Protein AF-A0A061R232-F1 (afdb_monomer_lite)

Foldseek 3Di:
DDDDDDDDDDDDDDDDDDDDDDDDDDPPPPPVPPVVCVLPDDDDDDDDDDDDDDDDDDDDDDDDDDDDDDDDDDPDADDFADDDDDDDLDPQDQDQPDDFFFFAPQLLCLLLVLLLVLCVQQQQDAVVRLVVQLVVLLVVVVVVLVVSVPPDDDDAPRSRPLSNSLSSLLSSLVSVLVRLQVGDQKDWYQDPDCVVPVPRGTDIDGGDPVPVHSLCSQVSSLQSSLLSSLVCQCVDDPPDHFQADDQAALPDFPVVLQVNLVRRVVSCCVSTQAVDKDKAFPFADPQRNWGKIKIKTAQGSNLSSQSSCVSVSRSHGSPSSVSNSCNSCVSNVWHKDWHWDHDDRMIMIMMTTDDPVPPDD

Radius of gyration: 25.8 Å; chains: 1; bounding box: 58×87×66 Å

Secondary structure (DSSP, 8-state):
-------------------------------HHHHHHHHH-S-------PPPP--------------------PPPPP--------SS-PPPPPP-----PPPPHHHHHHHHHHHHHHHHHTTSS-HHHHHHHHHHHHHHHHHHHHHHHTTS---TT-TTSHHHHHHHHHHHHHHHHHHGGG--SEEEE----TTT-TTSS-EEEE--GGG-SGGGHHHHHHHHHHHHHHHHHHH-BTTB---PPPPPPTT--HHHHHHHHHHHHHHHHHTTS-SEEEEEEEEE-TTSS-EEEEEEEES-TTHHHHHHHHHTT-SS---HHHHHHHHHHHHTT---EEEEEEETTEEEEEEEE--GGGS--

Organism: NCBI:txid582737

Structure (mmCIF, N/CA/C/O backbone):
data_AF-A0A061R232-F1
#
_entry.id   AF-A0A061R232-F1
#
loop_
_atom_site.group_PDB
_atom_site.id
_atom_site.type_symbol
_atom_site.label_atom_id
_atom_site.label_alt_id
_atom_site.label_comp_id
_atom_site.label_asym_id
_atom_site.label_entity_id
_atom_site.label_seq_id
_atom_site.pdbx_PDB_ins_code
_atom_site.Cartn_x
_atom_site.Cartn_y
_atom_site.Cartn_z
_atom_site.occupancy
_atom_site.B_iso_or_equiv
_atom_site.auth_seq_id
_atom_site.auth_comp_id
_atom_site.auth_asym_id
_atom_site.auth_atom_id
_atom_site.pdbx_PDB_model_num
ATOM 1 N N . MET A 1 1 ? 20.017 -53.203 31.168 1.00 34.59 1 MET A N 1
ATOM 2 C CA . MET A 1 1 ? 19.765 -54.658 31.137 1.00 34.59 1 MET A CA 1
ATOM 3 C C . MET A 1 1 ? 18.693 -54.923 30.098 1.00 34.59 1 MET A C 1
ATOM 5 O O . MET A 1 1 ? 17.634 -54.319 30.172 1.00 34.59 1 MET A O 1
ATOM 9 N N . ALA A 1 2 ? 19.030 -55.726 29.094 1.00 31.59 2 ALA A N 1
ATOM 10 C CA . ALA A 1 2 ? 18.158 -56.146 28.003 1.00 31.59 2 ALA A CA 1
ATOM 11 C C . ALA A 1 2 ? 17.486 -57.485 28.339 1.00 31.59 2 ALA A C 1
ATOM 13 O O . ALA A 1 2 ? 18.156 -58.319 28.939 1.00 31.59 2 ALA A O 1
ATOM 14 N N . THR A 1 3 ? 16.224 -57.675 27.927 1.00 28.08 3 THR A N 1
ATOM 15 C CA . THR A 1 3 ? 15.534 -58.904 27.424 1.00 28.08 3 THR A CA 1
ATOM 16 C C . THR A 1 3 ? 14.016 -58.669 27.560 1.00 28.08 3 THR A C 1
ATOM 18 O O . THR A 1 3 ? 13.577 -58.241 28.616 1.00 28.08 3 THR A O 1
ATOM 21 N N . SER A 1 4 ? 13.166 -58.628 26.526 1.00 27.19 4 SER A N 1
ATOM 22 C CA . SER A 1 4 ? 12.762 -59.546 25.439 1.00 27.19 4 SER A CA 1
ATOM 23 C C . SER A 1 4 ? 11.518 -60.404 25.753 1.00 27.19 4 SER A C 1
ATOM 25 O O . SER A 1 4 ? 11.540 -61.174 26.705 1.00 27.19 4 SER A O 1
ATOM 27 N N . LEU A 1 5 ? 10.567 -60.349 24.804 1.00 30.39 5 LEU A N 1
ATOM 28 C CA . LEU A 1 5 ? 9.697 -61.414 24.256 1.00 30.39 5 LEU A CA 1
ATOM 29 C C . LEU A 1 5 ? 8.268 -61.665 24.801 1.00 30.39 5 LEU A C 1
ATOM 31 O O . LEU A 1 5 ? 8.082 -62.160 25.902 1.00 30.39 5 LEU A O 1
ATOM 35 N N . ASN A 1 6 ? 7.321 -61.446 23.862 1.00 27.56 6 ASN A N 1
ATOM 36 C CA . ASN A 1 6 ? 6.170 -62.268 23.416 1.00 27.56 6 ASN A CA 1
ATOM 37 C C . ASN A 1 6 ? 5.062 -62.626 24.434 1.00 27.56 6 ASN A C 1
ATOM 39 O O . ASN A 1 6 ? 5.331 -63.046 25.547 1.00 27.56 6 ASN A O 1
ATOM 43 N N . THR A 1 7 ? 3.764 -62.619 24.087 1.00 29.48 7 THR A N 1
ATOM 44 C CA . THR A 1 7 ? 3.123 -63.646 23.229 1.00 29.48 7 THR A CA 1
ATOM 45 C C . THR A 1 7 ? 1.629 -63.294 22.975 1.00 29.48 7 THR A C 1
ATOM 47 O O . THR A 1 7 ? 0.865 -63.188 23.922 1.00 29.48 7 THR A O 1
ATOM 50 N N . PHE A 1 8 ? 1.253 -63.149 21.690 1.00 27.56 8 PHE A N 1
ATOM 51 C CA . PHE A 1 8 ? 0.086 -63.723 20.967 1.00 27.56 8 PHE A CA 1
ATOM 52 C C . PHE A 1 8 ? -1.414 -63.347 21.202 1.00 27.56 8 PHE A C 1
ATOM 54 O O . PHE A 1 8 ? -1.955 -63.442 22.295 1.00 27.56 8 PHE A O 1
ATOM 61 N N . LEU A 1 9 ? -2.073 -63.165 20.034 1.00 27.92 9 LEU A N 1
ATOM 62 C CA . LEU A 1 9 ? -3.440 -63.546 19.578 1.00 27.92 9 LEU A CA 1
ATOM 63 C C . LEU A 1 9 ? -4.595 -62.516 19.527 1.00 27.92 9 LEU A C 1
ATOM 65 O O . LEU A 1 9 ? -5.294 -62.244 20.495 1.00 27.92 9 LEU A O 1
ATOM 69 N N . THR A 1 10 ? -4.841 -62.061 18.290 1.00 28.73 10 THR A N 1
ATOM 70 C CA . THR A 1 10 ? -6.120 -61.683 17.632 1.00 28.73 10 THR A CA 1
ATOM 71 C C . THR A 1 10 ? -7.042 -62.927 17.440 1.00 28.73 10 THR A C 1
ATOM 73 O O . THR A 1 10 ? -6.590 -63.998 17.853 1.00 28.73 10 THR A O 1
ATOM 76 N N . PRO A 1 11 ? -8.254 -62.923 16.795 1.00 40.06 11 PRO A N 1
ATOM 77 C CA . PRO A 1 11 ? -8.915 -61.908 15.931 1.00 40.06 11 PRO A CA 1
ATOM 78 C C . PRO A 1 11 ? -10.478 -61.809 15.988 1.00 40.06 11 PRO A C 1
ATOM 80 O O . PRO A 1 11 ? -11.146 -62.655 16.563 1.00 40.06 11 PRO A O 1
ATOM 83 N N . GLN A 1 12 ? -11.058 -60.808 15.296 1.00 27.03 12 GLN A N 1
ATOM 84 C CA . GLN A 1 12 ? -12.207 -60.873 14.340 1.00 27.03 12 GLN A CA 1
ATOM 85 C C . GLN A 1 12 ? -12.900 -59.491 14.247 1.00 27.03 12 GLN A C 1
ATOM 87 O O . GLN A 1 12 ? -13.342 -58.950 15.250 1.00 27.03 12 GLN A O 1
ATOM 92 N N . ALA A 1 13 ? -12.850 -58.762 13.127 1.00 26.94 13 ALA A N 1
ATOM 93 C CA . ALA A 1 13 ? -13.480 -58.966 11.808 1.00 26.94 13 ALA A CA 1
ATOM 94 C C . ALA A 1 13 ? -14.829 -58.225 11.660 1.00 26.94 13 ALA A C 1
ATOM 96 O O . ALA A 1 13 ? -15.854 -58.702 12.122 1.00 26.94 13 ALA A O 1
ATOM 97 N N . ARG A 1 14 ? -14.796 -57.081 10.959 1.00 28.97 14 ARG A N 1
ATOM 98 C CA . ARG A 1 14 ? -15.828 -56.424 10.113 1.00 28.97 14 ARG A CA 1
ATOM 99 C C . ARG A 1 14 ? -15.047 -55.363 9.320 1.00 28.97 14 ARG A C 1
ATOM 101 O O . ARG A 1 14 ? -14.228 -54.680 9.913 1.00 28.97 14 ARG A O 1
ATOM 108 N N . GLY A 1 15 ? -15.145 -55.141 8.020 1.00 27.73 15 GLY A N 1
ATOM 109 C CA . GLY A 1 15 ? -16.045 -55.583 6.967 1.00 27.73 15 GLY A CA 1
ATOM 110 C C . GLY A 1 15 ? -15.967 -54.497 5.884 1.00 27.73 15 GLY A C 1
ATOM 111 O O . GLY A 1 15 ? -16.440 -53.394 6.107 1.00 27.73 15 GLY A O 1
ATOM 112 N N . THR A 1 16 ? -15.259 -54.802 4.792 1.00 28.86 16 THR A N 1
ATOM 113 C CA . THR A 1 16 ? -15.392 -54.299 3.403 1.00 28.86 16 THR A CA 1
ATOM 114 C C . THR A 1 16 ? -15.986 -52.906 3.117 1.00 28.86 16 THR A C 1
ATOM 116 O O . THR A 1 16 ? -17.174 -52.693 3.321 1.00 28.86 16 THR A O 1
ATOM 119 N N . SER A 1 17 ? -15.236 -52.058 2.397 1.00 28.17 17 SER A N 1
ATOM 120 C CA . SER A 1 17 ? -15.553 -51.691 0.995 1.00 28.17 17 SER A CA 1
ATOM 121 C C . SER A 1 17 ? -14.474 -50.773 0.393 1.00 28.17 17 SER A C 1
ATOM 123 O O . SER A 1 17 ? -14.137 -49.734 0.953 1.00 28.17 17 SER A O 1
ATOM 125 N N . LYS A 1 18 ? -13.930 -51.177 -0.761 1.00 29.64 18 LYS A N 1
ATOM 126 C CA . LYS A 1 18 ? -13.157 -50.349 -1.699 1.00 29.64 18 LYS A CA 1
ATOM 127 C C . LYS A 1 18 ? -14.090 -49.959 -2.847 1.00 29.64 18 LYS A C 1
ATOM 129 O O . LYS A 1 18 ? -14.763 -50.845 -3.356 1.00 29.64 18 LYS A O 1
ATOM 134 N N . ASN A 1 19 ? -14.059 -48.692 -3.265 1.00 26.92 19 ASN A N 1
ATOM 135 C CA . ASN A 1 19 ? -14.157 -48.192 -4.653 1.00 26.92 19 ASN A CA 1
ATOM 136 C C . ASN A 1 19 ? -14.016 -46.656 -4.591 1.00 26.92 19 ASN A C 1
ATOM 138 O O . ASN A 1 19 ? -14.721 -46.007 -3.830 1.00 26.92 19 ASN A O 1
ATOM 142 N N . LEU A 1 20 ? -12.920 -46.073 -5.083 1.00 26.78 20 LEU A N 1
ATOM 143 C CA . LEU A 1 20 ? -12.635 -45.667 -6.471 1.00 26.78 20 LEU A CA 1
ATOM 144 C C . LEU A 1 20 ? -13.395 -44.407 -6.940 1.00 26.78 20 LEU A C 1
ATOM 146 O O . LEU A 1 20 ? -14.589 -44.431 -7.198 1.00 26.78 20 LEU A O 1
ATOM 150 N N . SER A 1 21 ? -12.581 -43.356 -7.116 1.00 25.58 21 SER A N 1
ATOM 151 C CA . SER A 1 21 ? -12.617 -42.278 -8.119 1.00 25.58 21 SER A CA 1
ATOM 152 C C . SER A 1 21 ? -13.775 -41.271 -8.162 1.00 25.58 21 SER A C 1
ATOM 154 O O . SER A 1 21 ? -14.849 -41.573 -8.660 1.00 25.58 21 SER A O 1
ATOM 156 N N . SER A 1 22 ? -13.433 -40.002 -7.912 1.00 26.25 22 SER A N 1
ATOM 157 C CA . SER A 1 22 ? -13.534 -38.941 -8.932 1.00 26.25 22 SER A CA 1
ATOM 158 C C . SER A 1 22 ? -12.685 -37.736 -8.506 1.00 26.25 22 SER A C 1
ATOM 160 O O . SER A 1 22 ? -13.076 -36.953 -7.643 1.00 26.25 22 SER A O 1
ATOM 162 N N . GLY A 1 23 ? -11.483 -37.617 -9.076 1.00 24.48 23 GLY A N 1
ATOM 163 C CA . GLY A 1 23 ? -10.597 -36.475 -8.862 1.00 24.48 23 GLY A CA 1
ATOM 164 C C . GLY A 1 23 ? -11.006 -35.298 -9.741 1.00 24.48 23 GLY A C 1
ATOM 165 O O . GLY A 1 23 ? -10.920 -35.387 -10.964 1.00 24.48 23 GLY A O 1
ATOM 166 N N . SER A 1 24 ? -11.408 -34.187 -9.124 1.00 25.69 24 SER A N 1
ATOM 167 C CA . SER A 1 24 ? -11.474 -32.892 -9.796 1.00 25.69 24 SER A CA 1
ATOM 168 C C . SER A 1 24 ? -10.089 -32.239 -9.733 1.00 25.69 24 SER A C 1
ATOM 170 O O . SER A 1 24 ? -9.512 -32.005 -8.669 1.00 25.69 24 SER A O 1
ATOM 172 N N . ARG A 1 25 ? -9.497 -31.997 -10.907 1.00 25.58 25 ARG A N 1
ATOM 173 C CA . ARG A 1 25 ? -8.245 -31.246 -11.051 1.00 25.58 25 AR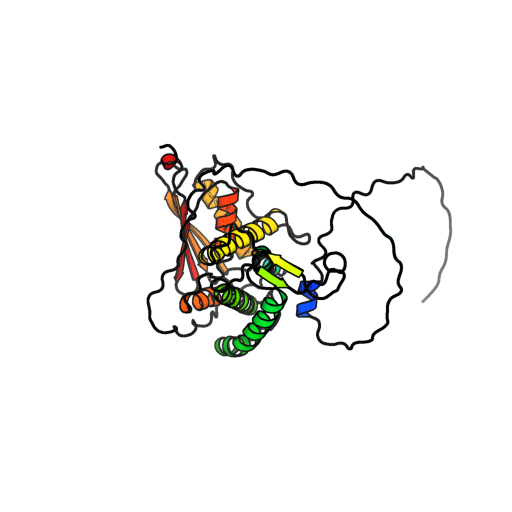G A CA 1
ATOM 174 C C . ARG A 1 25 ? -8.508 -29.781 -10.705 1.00 25.58 25 ARG A C 1
ATOM 176 O O . ARG A 1 25 ? -8.909 -29.000 -11.561 1.00 25.58 25 ARG A O 1
ATOM 183 N N . SER A 1 26 ? -8.260 -29.420 -9.451 1.00 27.11 26 SER A N 1
ATOM 184 C CA . SER A 1 26 ? -8.066 -28.029 -9.048 1.00 27.11 26 SER A CA 1
ATOM 185 C C . SER A 1 26 ? -6.737 -27.529 -9.624 1.00 27.11 26 SER A C 1
ATOM 187 O O . SER A 1 26 ? -5.689 -28.152 -9.420 1.00 27.11 26 SER A O 1
ATOM 189 N N . LYS A 1 27 ? -6.786 -26.431 -10.389 1.00 26.58 27 LYS A N 1
ATOM 190 C CA . LYS A 1 27 ? -5.610 -25.704 -10.879 1.00 26.58 27 LYS A CA 1
ATOM 191 C C . LYS A 1 27 ? -4.860 -25.144 -9.667 1.00 26.58 27 LYS A C 1
ATOM 193 O O . LYS A 1 27 ? -5.157 -24.055 -9.192 1.00 26.58 27 LYS A O 1
ATOM 198 N N . LYS A 1 28 ? -3.895 -25.911 -9.155 1.00 28.06 28 LYS A N 1
ATOM 199 C CA . LYS A 1 28 ? -2.911 -25.441 -8.177 1.00 28.06 28 LYS A CA 1
ATOM 200 C C . LYS A 1 28 ? -2.071 -24.345 -8.829 1.00 28.06 28 LYS A C 1
ATOM 202 O O . LYS A 1 28 ? -1.256 -24.627 -9.705 1.00 28.06 28 LYS A O 1
ATOM 207 N N . THR A 1 29 ? -2.264 -23.112 -8.387 1.00 31.22 29 THR A N 1
ATOM 208 C CA . THR A 1 29 ? -1.387 -21.966 -8.631 1.00 31.22 29 THR A CA 1
ATOM 209 C C . THR A 1 29 ? 0.006 -22.274 -8.077 1.00 31.22 29 THR A C 1
ATOM 211 O O . THR A 1 29 ? 0.295 -22.170 -6.887 1.00 31.22 29 THR A O 1
ATOM 214 N N . ARG A 1 30 ? 0.883 -22.730 -8.971 1.00 31.88 30 ARG A N 1
ATOM 215 C CA . ARG A 1 30 ? 2.256 -23.163 -8.707 1.00 31.88 30 ARG A CA 1
ATOM 216 C C . ARG A 1 30 ? 3.208 -21.959 -8.723 1.00 31.88 30 ARG A C 1
ATOM 218 O O . ARG A 1 30 ? 4.058 -21.869 -9.589 1.00 31.88 30 ARG A O 1
ATOM 225 N N . TRP A 1 31 ? 3.049 -21.034 -7.775 1.00 34.16 31 TRP A N 1
ATOM 226 C CA . TRP A 1 31 ? 3.918 -19.844 -7.644 1.00 34.16 31 TRP A CA 1
ATOM 227 C C . TRP A 1 31 ? 4.560 -19.693 -6.251 1.00 34.16 31 TRP A C 1
ATOM 229 O O . TRP A 1 31 ? 5.299 -18.747 -6.000 1.00 34.16 31 TRP A O 1
ATOM 239 N N . SER A 1 32 ? 4.331 -20.654 -5.346 1.00 31.17 32 SER A N 1
ATOM 240 C CA . SER A 1 32 ? 4.937 -20.701 -4.000 1.00 31.17 32 SER A CA 1
ATOM 241 C C . SER A 1 32 ? 6.472 -20.866 -4.025 1.00 31.17 32 SER A C 1
ATOM 243 O O . SER A 1 32 ? 7.151 -20.430 -3.101 1.00 31.17 32 SER A O 1
ATOM 245 N N . SER A 1 33 ? 7.066 -21.416 -5.093 1.00 29.02 33 SER A N 1
ATOM 246 C CA . SER A 1 33 ? 8.510 -21.701 -5.119 1.00 29.02 33 SER A CA 1
ATOM 247 C C . SER A 1 33 ? 9.408 -20.548 -5.574 1.00 29.02 33 SER A C 1
ATOM 249 O O . SER A 1 33 ? 10.597 -20.573 -5.265 1.00 29.02 33 SER A O 1
ATOM 251 N N . THR A 1 34 ? 8.900 -19.554 -6.307 1.00 38.06 34 THR A N 1
ATOM 252 C CA . THR A 1 34 ? 9.768 -18.557 -6.969 1.00 38.06 34 THR A CA 1
ATOM 253 C C . THR A 1 34 ? 10.151 -17.411 -6.028 1.00 38.06 34 THR A C 1
ATOM 255 O O . THR A 1 34 ? 11.309 -17.000 -6.001 1.00 38.06 34 THR A O 1
ATOM 258 N N . PHE A 1 35 ? 9.241 -16.977 -5.148 1.00 37.09 35 PHE A N 1
ATOM 259 C CA . PHE A 1 35 ? 9.528 -15.917 -4.172 1.00 37.09 35 PHE A CA 1
ATOM 260 C C . PHE A 1 35 ? 10.522 -16.371 -3.084 1.00 37.09 35 PHE A C 1
ATOM 262 O O . PHE A 1 35 ? 11.487 -15.663 -2.797 1.00 37.09 35 PHE A O 1
ATOM 269 N N . CYS A 1 36 ? 10.378 -17.596 -2.556 1.00 31.28 36 CYS A N 1
ATOM 270 C CA . CYS A 1 36 ? 11.343 -18.157 -1.600 1.00 31.28 36 CYS A CA 1
ATOM 271 C C . CYS A 1 36 ? 12.696 -18.519 -2.239 1.00 31.28 36 CYS A C 1
ATOM 273 O O . CYS A 1 36 ? 13.724 -18.417 -1.573 1.00 31.28 36 CYS A O 1
ATOM 275 N N . ARG A 1 37 ? 12.745 -18.891 -3.529 1.00 31.56 37 ARG A N 1
ATOM 276 C CA . ARG A 1 37 ? 14.024 -19.175 -4.210 1.00 31.56 37 ARG A CA 1
ATOM 277 C C . ARG A 1 37 ? 14.850 -17.922 -4.499 1.00 31.56 37 ARG A C 1
ATOM 279 O O . ARG A 1 37 ? 16.072 -17.995 -4.411 1.00 31.56 37 ARG A O 1
ATOM 286 N N . CYS A 1 38 ? 14.230 -16.772 -4.760 1.00 36.00 38 CYS A N 1
ATOM 287 C CA . CYS A 1 38 ? 14.967 -15.521 -4.986 1.00 36.00 38 CYS A CA 1
ATOM 288 C C . CYS A 1 38 ? 15.606 -14.934 -3.715 1.00 36.00 38 CYS A C 1
ATOM 290 O O . CYS A 1 38 ? 16.547 -14.148 -3.823 1.00 36.00 38 CYS A O 1
ATOM 292 N N . VAL A 1 39 ? 15.146 -15.327 -2.521 1.00 37.38 39 VAL A N 1
ATOM 293 C CA . VAL A 1 39 ? 15.784 -14.952 -1.245 1.00 37.38 39 VAL A CA 1
ATOM 294 C C . VAL A 1 39 ? 16.924 -15.915 -0.866 1.00 37.38 39 VAL A C 1
ATOM 296 O O . VAL A 1 39 ? 17.806 -15.525 -0.107 1.00 37.38 39 VAL A O 1
ATOM 299 N N . ALA A 1 40 ? 16.975 -17.127 -1.437 1.00 29.00 40 ALA A N 1
ATOM 300 C CA . ALA A 1 40 ? 17.868 -18.195 -0.969 1.00 29.00 40 ALA A CA 1
ATOM 301 C C . ALA A 1 40 ? 18.848 -18.794 -2.002 1.00 29.00 40 ALA A C 1
ATOM 303 O O . ALA A 1 40 ? 19.678 -19.606 -1.609 1.00 29.00 40 ALA A O 1
ATOM 304 N N . LEU A 1 41 ? 18.816 -18.445 -3.296 1.00 28.47 41 LEU A N 1
ATOM 305 C CA . LEU A 1 41 ? 19.662 -19.119 -4.299 1.00 28.47 41 LEU A CA 1
ATOM 306 C C . LEU A 1 41 ? 20.591 -18.175 -5.069 1.00 28.47 41 LEU A C 1
ATOM 308 O O . LEU A 1 41 ? 20.264 -17.677 -6.146 1.00 28.47 41 LEU A O 1
ATOM 312 N N . ARG A 1 42 ? 21.823 -18.038 -4.566 1.00 31.56 42 ARG A N 1
ATOM 313 C CA . ARG A 1 42 ? 23.014 -18.011 -5.433 1.00 31.56 42 ARG A CA 1
ATOM 314 C C . ARG A 1 42 ? 24.242 -18.575 -4.715 1.00 31.56 42 ARG A C 1
ATOM 316 O O . ARG A 1 42 ? 25.247 -17.905 -4.520 1.00 31.56 42 ARG A O 1
ATOM 323 N N . SER A 1 43 ? 24.133 -19.844 -4.354 1.00 30.91 43 SER A N 1
ATOM 324 C CA . SER A 1 43 ? 25.250 -20.720 -4.015 1.00 30.91 43 SER A CA 1
ATOM 325 C C . SER A 1 43 ? 24.846 -22.128 -4.432 1.00 30.91 43 SER A C 1
ATOM 327 O O . SER A 1 43 ? 24.225 -22.822 -3.643 1.00 30.91 43 SER A O 1
ATOM 329 N N . GLU A 1 44 ? 25.060 -22.481 -5.701 1.00 29.41 44 GLU A N 1
ATOM 330 C CA . GLU A 1 44 ? 25.467 -23.826 -6.138 1.00 29.41 44 GLU A CA 1
ATOM 331 C C . GLU A 1 44 ? 25.537 -23.917 -7.668 1.00 29.41 44 GLU A C 1
ATOM 333 O O . GLU A 1 44 ? 24.784 -23.280 -8.407 1.00 29.41 44 GLU A O 1
ATOM 338 N N . GLU A 1 45 ? 26.550 -24.658 -8.103 1.00 29.45 45 GLU A N 1
ATOM 339 C CA . GLU A 1 45 ? 27.059 -24.812 -9.458 1.00 29.45 45 GLU A CA 1
ATOM 340 C C . GLU A 1 45 ? 26.141 -25.596 -10.397 1.00 29.45 45 GLU A C 1
ATOM 342 O O . GLU A 1 45 ? 25.409 -26.510 -10.026 1.00 29.45 45 GLU A O 1
ATOM 347 N N . VAL A 1 46 ? 26.271 -25.239 -11.671 1.00 27.55 46 VAL A N 1
ATOM 348 C CA . VAL A 1 46 ? 25.653 -25.857 -12.839 1.00 27.55 46 VAL A CA 1
ATOM 349 C C . VAL A 1 46 ? 26.270 -27.235 -13.102 1.00 27.55 46 VAL A C 1
ATOM 351 O O . VAL A 1 46 ? 27.475 -27.337 -13.327 1.00 27.55 46 VAL A O 1
ATOM 354 N N . ARG A 1 47 ? 25.439 -28.279 -13.203 1.00 24.42 47 ARG A N 1
ATOM 355 C CA . ARG A 1 47 ? 25.731 -29.458 -14.033 1.00 24.42 47 ARG A CA 1
ATOM 356 C C . ARG A 1 47 ? 24.523 -29.820 -14.893 1.00 24.42 47 ARG A C 1
ATOM 358 O O . ARG A 1 47 ? 23.408 -29.978 -14.411 1.00 24.42 47 ARG A O 1
ATOM 365 N N . SER A 1 48 ? 24.810 -29.865 -16.184 1.00 25.16 48 SER A N 1
ATOM 366 C CA . SER A 1 48 ? 23.976 -30.127 -17.352 1.00 25.16 48 SER A CA 1
ATOM 367 C C . SER A 1 48 ? 23.782 -31.620 -17.607 1.00 25.16 48 SER A C 1
ATOM 369 O O . SER A 1 48 ? 24.791 -32.314 -17.583 1.00 25.16 48 SER A O 1
ATOM 371 N N . GLU A 1 49 ? 22.577 -32.057 -17.995 1.00 27.06 49 GLU A N 1
ATOM 372 C CA . GLU A 1 49 ? 22.345 -33.189 -18.918 1.00 27.06 49 GLU A CA 1
ATOM 373 C C . GLU A 1 49 ? 21.054 -32.956 -19.744 1.00 27.06 49 GLU A C 1
ATOM 375 O O . GLU A 1 49 ? 20.119 -32.300 -19.281 1.00 27.06 49 GLU A O 1
ATOM 380 N N . GLU A 1 50 ? 21.067 -33.418 -21.001 1.00 29.66 50 GLU A N 1
ATOM 381 C CA . GLU A 1 50 ? 20.144 -33.123 -22.117 1.00 29.66 50 GLU A CA 1
ATOM 382 C C . GLU A 1 50 ? 18.827 -33.947 -22.135 1.00 29.66 50 GLU A C 1
ATOM 384 O O . GLU A 1 50 ? 18.746 -34.982 -21.472 1.00 29.66 50 GLU A O 1
ATOM 389 N N . PRO A 1 51 ? 17.793 -33.537 -22.916 1.00 31.41 51 PRO A N 1
ATOM 390 C CA . PRO A 1 51 ? 16.479 -34.187 -22.955 1.00 31.41 51 PRO A CA 1
ATOM 391 C C . PRO A 1 51 ? 16.220 -35.069 -24.196 1.00 31.41 51 PRO A C 1
ATOM 393 O O . PRO A 1 51 ? 16.731 -34.830 -25.289 1.00 31.41 51 PRO A O 1
ATOM 396 N N . GLY A 1 52 ? 15.339 -36.062 -24.021 1.00 24.94 52 GLY A N 1
ATOM 397 C CA . GLY A 1 52 ? 14.794 -36.925 -25.073 1.00 24.94 52 GLY A CA 1
ATOM 398 C C . GLY A 1 52 ? 13.451 -36.431 -25.632 1.00 24.94 52 GLY A C 1
ATOM 399 O O . GLY A 1 52 ? 12.561 -36.019 -24.892 1.00 24.94 52 GLY A O 1
ATOM 400 N N . LEU A 1 53 ? 13.349 -36.505 -26.956 1.00 24.59 53 LEU A N 1
ATOM 401 C CA . LEU A 1 53 ? 12.306 -36.048 -27.879 1.00 24.59 53 LEU A CA 1
ATOM 402 C C . LEU A 1 53 ? 11.147 -37.059 -28.020 1.00 24.59 53 LEU A C 1
ATOM 404 O O . LEU A 1 53 ? 11.442 -38.232 -28.237 1.00 24.59 53 LEU A O 1
ATOM 408 N N . VAL A 1 54 ? 9.873 -36.624 -28.031 1.00 28.42 54 VAL A N 1
ATOM 409 C CA . VAL A 1 54 ? 8.786 -37.295 -28.792 1.00 28.42 54 VAL A CA 1
ATOM 410 C C . VAL A 1 54 ? 7.686 -36.295 -29.213 1.00 28.42 54 VAL A C 1
ATOM 412 O O . VAL A 1 54 ? 7.090 -35.626 -28.372 1.00 28.42 54 VAL A O 1
ATOM 415 N N . ASP A 1 55 ? 7.421 -36.249 -30.524 1.00 23.22 55 ASP A N 1
ATOM 416 C CA . ASP A 1 55 ? 6.291 -35.625 -31.238 1.00 23.22 55 ASP A CA 1
ATOM 417 C C . ASP A 1 55 ? 4.908 -36.129 -30.792 1.00 23.22 55 ASP A C 1
ATOM 419 O O . ASP A 1 55 ? 4.780 -37.328 -30.584 1.00 23.22 55 ASP A O 1
ATOM 423 N N . VAL A 1 56 ? 3.859 -35.282 -30.833 1.00 29.52 56 VAL A N 1
ATOM 424 C CA . VAL A 1 56 ? 2.554 -35.599 -31.477 1.00 29.52 56 VAL A CA 1
ATOM 425 C C . VAL A 1 56 ? 1.807 -34.313 -31.890 1.00 29.52 56 VAL A C 1
ATOM 427 O O . VAL A 1 56 ? 1.693 -33.339 -31.153 1.00 29.52 56 VAL A O 1
ATOM 430 N N . LEU A 1 57 ? 1.269 -34.390 -33.107 1.00 23.86 57 LEU A N 1
ATOM 431 C CA . LEU A 1 57 ? 0.486 -33.452 -33.906 1.00 23.86 57 LEU A CA 1
ATOM 432 C C . LEU A 1 57 ? -0.929 -33.086 -33.385 1.00 23.86 57 LEU A C 1
ATOM 434 O O . LEU A 1 57 ? -1.619 -33.892 -32.771 1.00 23.86 57 LEU A O 1
ATOM 438 N N . ALA A 1 58 ? -1.393 -31.935 -33.897 1.00 24.30 58 ALA A N 1
ATOM 439 C CA . ALA A 1 58 ? -2.701 -31.685 -34.532 1.00 24.30 58 ALA A CA 1
ATOM 440 C C . ALA A 1 58 ? -3.827 -30.910 -33.798 1.00 24.30 58 ALA A C 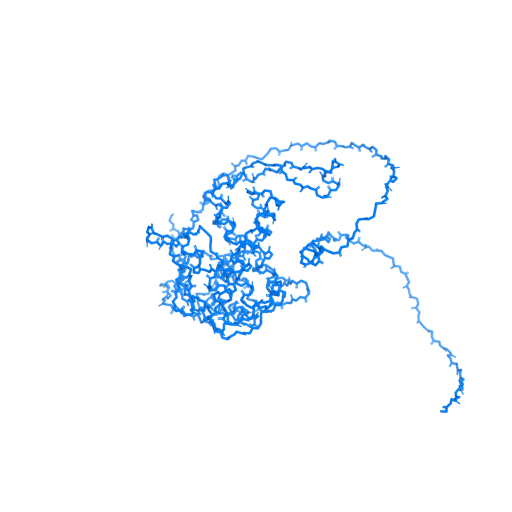1
ATOM 442 O O . ALA A 1 58 ? -4.532 -31.419 -32.939 1.00 24.30 58 ALA A O 1
ATOM 443 N N . VAL A 1 59 ? -4.073 -29.709 -34.354 1.00 25.03 59 VAL A N 1
ATOM 444 C CA . VAL A 1 59 ? -5.342 -29.208 -34.938 1.00 25.03 59 VAL A CA 1
ATOM 445 C C . VAL A 1 59 ? -6.590 -29.153 -34.043 1.00 25.03 59 VAL A C 1
ATOM 447 O O . VAL A 1 59 ? -7.212 -30.172 -33.784 1.00 25.03 59 VAL A O 1
ATOM 450 N N . SER A 1 60 ? -7.113 -27.939 -33.808 1.00 27.52 60 SER A N 1
ATOM 451 C CA . SER A 1 60 ? -8.509 -27.611 -34.165 1.00 27.52 60 SER A CA 1
ATOM 452 C C . SER A 1 60 ? -8.795 -26.105 -34.090 1.00 27.52 60 SER A C 1
ATOM 454 O O . SER A 1 60 ? -8.504 -25.439 -33.103 1.00 27.52 60 SER A O 1
ATOM 456 N N . ARG A 1 61 ? -9.375 -25.581 -35.174 1.00 27.25 61 ARG A N 1
ATOM 457 C CA . ARG A 1 61 ? -9.864 -24.206 -35.367 1.00 27.25 61 ARG A CA 1
ATOM 458 C C . ARG A 1 61 ? -11.338 -24.116 -34.961 1.00 27.25 61 ARG A C 1
ATOM 460 O O . ARG A 1 61 ? -12.057 -25.067 -35.264 1.00 27.25 61 ARG A O 1
ATOM 467 N N . ARG A 1 62 ? -11.789 -22.943 -34.468 1.00 31.14 62 ARG A N 1
ATOM 468 C CA . ARG A 1 62 ? -13.083 -22.228 -34.730 1.00 31.14 62 ARG A CA 1
ATOM 469 C C . ARG A 1 62 ? -13.450 -21.280 -33.553 1.00 31.14 62 ARG A C 1
ATOM 471 O O . ARG A 1 62 ? -12.860 -21.419 -32.492 1.00 31.14 62 ARG A O 1
ATOM 478 N N . PRO A 1 63 ? -14.381 -20.315 -33.710 1.00 30.59 63 PRO A N 1
A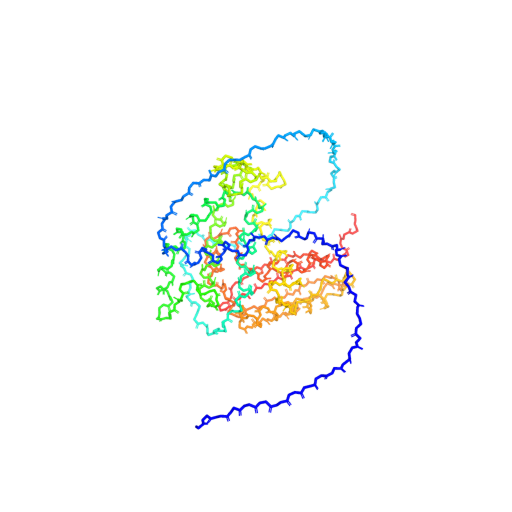TOM 479 C CA . PRO A 1 63 ? -14.168 -19.040 -34.389 1.00 30.59 63 PRO A CA 1
ATOM 480 C C . PRO A 1 63 ? -14.499 -17.830 -33.484 1.00 30.59 63 PRO A C 1
ATOM 482 O O . PRO A 1 63 ? -15.092 -17.953 -32.416 1.00 30.59 63 PRO A O 1
ATOM 485 N N . LEU A 1 64 ? -14.132 -16.644 -33.972 1.00 28.56 64 LEU A N 1
ATOM 486 C CA . LEU A 1 64 ? -14.513 -15.334 -33.448 1.00 28.56 64 LEU A CA 1
ATOM 487 C C . LEU A 1 64 ? -16.038 -15.148 -33.384 1.00 28.56 64 LEU A C 1
ATOM 489 O O . LEU A 1 64 ? -16.723 -15.311 -34.394 1.00 28.56 64 LEU A O 1
ATOM 493 N N . LEU A 1 65 ? -16.533 -14.684 -32.236 1.00 29.45 65 LEU A N 1
ATOM 494 C CA . LEU A 1 65 ? -17.770 -13.913 -32.150 1.00 29.45 65 LEU A CA 1
ATOM 495 C C . LEU A 1 65 ? -17.443 -12.530 -31.591 1.00 29.45 65 LEU A C 1
ATOM 497 O O . LEU A 1 65 ? -16.897 -12.386 -30.500 1.00 29.45 65 LEU A O 1
ATOM 501 N N . ALA A 1 66 ? -17.750 -11.531 -32.410 1.00 28.61 66 ALA A N 1
ATOM 502 C CA . ALA A 1 66 ? -17.649 -10.120 -32.103 1.00 28.61 66 ALA A CA 1
ATOM 503 C C . ALA A 1 66 ? -18.698 -9.726 -31.053 1.00 28.61 66 ALA A C 1
ATOM 505 O O . ALA A 1 66 ? -19.876 -10.052 -31.202 1.00 28.61 66 ALA A O 1
ATOM 506 N N . ALA A 1 67 ? -18.275 -8.979 -30.036 1.00 29.66 67 ALA A N 1
ATOM 507 C CA . ALA A 1 67 ? -19.162 -8.268 -29.126 1.00 29.66 67 ALA A CA 1
ATOM 508 C C . ALA A 1 67 ? -18.895 -6.761 -29.258 1.00 29.66 67 ALA A C 1
ATOM 510 O O . ALA A 1 67 ? -17.766 -6.298 -29.105 1.00 29.66 67 ALA A O 1
ATOM 511 N N . LEU A 1 68 ? -19.948 -6.023 -29.607 1.00 27.92 68 LEU A N 1
ATOM 512 C CA . LEU A 1 68 ? -20.003 -4.561 -29.656 1.00 27.92 68 LEU A CA 1
ATOM 513 C C . LEU A 1 68 ? -19.909 -3.977 -28.231 1.00 27.92 68 LEU A C 1
ATOM 515 O O . LEU A 1 68 ? -20.480 -4.567 -27.312 1.00 27.92 68 LEU A O 1
ATOM 519 N N . PRO A 1 69 ? -19.263 -2.815 -28.023 1.00 31.06 69 PRO A N 1
ATOM 520 C CA . PRO A 1 69 ? -19.196 -2.195 -26.708 1.00 31.06 69 PRO A CA 1
ATOM 521 C C . PRO A 1 69 ? -20.470 -1.387 -26.426 1.00 31.06 69 PRO A C 1
ATOM 523 O O . PRO A 1 69 ? -20.781 -0.419 -27.119 1.00 31.06 69 PRO A O 1
ATOM 526 N N . LEU A 1 70 ? -21.192 -1.778 -25.375 1.00 28.98 70 LEU A N 1
ATOM 527 C CA . LEU A 1 70 ? -22.201 -0.946 -24.725 1.00 28.98 70 LEU A CA 1
ATOM 528 C C . LEU A 1 70 ? -21.454 0.043 -23.815 1.00 28.98 70 LEU A C 1
ATOM 530 O O . LEU A 1 70 ? -20.911 -0.338 -22.779 1.00 28.98 70 LEU A O 1
ATOM 534 N N . THR A 1 71 ? -21.368 1.305 -24.220 1.00 29.73 71 THR A N 1
ATOM 535 C CA . THR A 1 71 ? -20.778 2.388 -23.426 1.00 29.73 71 THR A CA 1
ATOM 536 C C . THR A 1 71 ? -21.706 2.757 -22.266 1.00 29.73 71 THR A C 1
ATOM 538 O O . THR A 1 71 ? -22.578 3.612 -22.398 1.00 29.73 71 THR A O 1
ATOM 541 N N . LEU A 1 72 ? -21.512 2.116 -21.110 1.00 30.55 72 LEU A N 1
ATOM 542 C CA . LEU A 1 72 ? -22.008 2.621 -19.830 1.00 30.55 72 LEU A CA 1
ATOM 543 C C . LEU A 1 72 ? -21.035 3.684 -19.302 1.00 30.55 72 LEU A C 1
ATOM 545 O O . LEU A 1 72 ? -19.833 3.439 -19.195 1.00 30.55 72 LEU A O 1
ATOM 549 N N . LEU A 1 73 ? -21.569 4.863 -18.976 1.00 31.06 73 LEU A N 1
ATOM 550 C CA . LEU A 1 73 ? -20.860 5.936 -18.282 1.00 31.06 73 LEU A CA 1
ATOM 551 C C . LEU A 1 73 ? -20.299 5.416 -16.951 1.00 31.06 73 LEU A C 1
ATOM 553 O O . LEU A 1 73 ? -21.032 5.234 -15.982 1.00 31.06 73 LEU A O 1
ATOM 557 N N . ALA A 1 74 ? -18.988 5.189 -16.909 1.00 29.81 74 ALA A N 1
ATOM 558 C CA . ALA A 1 74 ? -18.272 4.930 -15.672 1.00 29.81 74 ALA A CA 1
ATOM 559 C C . ALA A 1 74 ? -18.162 6.237 -14.858 1.00 29.81 74 ALA A C 1
ATOM 561 O O . ALA A 1 74 ? -17.784 7.272 -15.422 1.00 29.81 74 ALA A O 1
ATOM 562 N N . PRO A 1 75 ? -18.459 6.228 -13.546 1.00 29.44 75 PRO A N 1
ATOM 563 C CA . PRO A 1 75 ? -18.194 7.370 -12.685 1.00 29.44 75 PRO A CA 1
ATOM 564 C C . PRO A 1 75 ? -16.687 7.653 -12.640 1.00 29.44 75 PRO A C 1
ATOM 566 O O . PRO A 1 75 ? -15.854 6.750 -12.565 1.00 29.44 75 PRO A O 1
ATOM 569 N N . LYS A 1 76 ? -16.347 8.939 -12.718 1.00 23.14 76 LYS A N 1
ATOM 570 C CA . LYS A 1 76 ? -14.978 9.458 -12.727 1.00 23.14 76 LYS A CA 1
ATOM 571 C C . LYS A 1 76 ? -14.247 9.023 -11.442 1.00 23.14 76 LYS A C 1
ATOM 573 O O . LYS A 1 76 ? -14.707 9.393 -10.362 1.00 23.14 76 LYS A O 1
ATOM 578 N N . PRO A 1 77 ? -13.136 8.268 -11.519 1.00 32.03 77 PRO A N 1
ATOM 579 C CA . PRO A 1 77 ? -12.411 7.861 -10.324 1.00 32.03 77 PRO A CA 1
ATOM 580 C C . PRO A 1 77 ? -11.808 9.067 -9.591 1.00 32.03 77 PRO A C 1
ATOM 582 O O . PRO A 1 77 ? -11.348 10.034 -10.207 1.00 32.03 77 PRO A O 1
ATOM 585 N N . ALA A 1 78 ? -11.862 8.990 -8.261 1.00 35.56 78 ALA A N 1
ATOM 586 C CA . ALA A 1 78 ? -11.410 9.997 -7.314 1.00 35.56 78 ALA A CA 1
ATOM 587 C C . ALA A 1 78 ? -9.906 10.287 -7.456 1.00 35.56 78 ALA A C 1
ATOM 589 O O . ALA A 1 78 ? -9.090 9.385 -7.629 1.00 35.56 78 ALA A O 1
ATOM 590 N N . GLN A 1 79 ? -9.544 11.568 -7.382 1.00 33.81 79 GLN A N 1
ATOM 591 C CA . GLN A 1 79 ? -8.160 12.031 -7.436 1.00 33.81 79 GLN A CA 1
ATOM 592 C C . GLN A 1 79 ? -7.523 11.899 -6.047 1.00 33.81 79 GLN A C 1
ATOM 594 O O . GLN A 1 79 ? -7.763 12.742 -5.187 1.00 33.81 79 GLN A O 1
ATOM 599 N N . ALA A 1 80 ? -6.696 10.875 -5.837 1.00 36.28 80 ALA A N 1
ATOM 600 C CA . ALA A 1 80 ? -5.726 10.850 -4.746 1.00 36.28 80 ALA A CA 1
ATOM 601 C C . ALA A 1 80 ? -4.432 11.499 -5.258 1.00 36.28 80 ALA A C 1
ATOM 603 O O . ALA A 1 80 ? -3.740 10.961 -6.120 1.00 36.28 80 ALA A O 1
ATOM 604 N N . GLY A 1 81 ? -4.148 12.715 -4.801 1.00 34.28 81 GLY A N 1
ATOM 605 C CA . GLY A 1 81 ? -2.940 13.447 -5.164 1.00 34.28 81 GLY A CA 1
ATOM 606 C C . GLY A 1 81 ? -2.375 14.130 -3.935 1.00 34.28 81 GLY A C 1
ATOM 607 O O . GLY A 1 81 ? -2.808 15.228 -3.594 1.00 34.28 81 GLY A O 1
ATOM 608 N N . ALA A 1 82 ? -1.407 13.493 -3.277 1.00 36.38 82 ALA A N 1
ATOM 609 C CA . ALA A 1 82 ? -0.607 14.147 -2.251 1.00 36.38 82 ALA A CA 1
ATOM 610 C C . ALA A 1 82 ? 0.160 15.316 -2.901 1.00 36.38 82 ALA A C 1
ATOM 612 O O . ALA A 1 82 ? 1.053 15.112 -3.727 1.00 36.38 82 ALA A O 1
ATOM 613 N N . ARG A 1 83 ? -0.233 16.557 -2.592 1.00 36.75 83 ARG A N 1
ATOM 614 C CA . ARG A 1 83 ? 0.441 17.772 -3.067 1.00 36.75 83 ARG A CA 1
ATOM 615 C C . ARG A 1 83 ? 1.512 18.183 -2.057 1.00 36.75 83 ARG A C 1
ATOM 617 O O . ARG A 1 83 ? 1.180 18.610 -0.960 1.00 36.75 83 ARG A O 1
ATOM 624 N N . PHE A 1 84 ? 2.781 18.095 -2.456 1.00 46.50 84 PHE A N 1
ATOM 625 C CA . PHE A 1 84 ? 3.921 18.642 -1.714 1.00 46.50 84 PHE A CA 1
ATOM 626 C C . PHE A 1 84 ? 4.608 19.744 -2.547 1.00 46.50 84 PHE A C 1
ATOM 628 O O . PHE A 1 84 ? 5.191 19.471 -3.604 1.00 46.50 84 PHE A O 1
ATOM 635 N N . ASP A 1 85 ? 4.542 20.995 -2.083 1.00 37.72 85 ASP A N 1
ATOM 636 C CA . ASP A 1 85 ? 5.189 22.162 -2.704 1.00 37.72 85 ASP A CA 1
ATOM 637 C C . ASP A 1 85 ? 6.643 22.324 -2.214 1.00 37.72 85 ASP A C 1
ATOM 639 O O . ASP A 1 85 ? 6.924 22.239 -1.023 1.00 37.72 85 ASP A O 1
ATOM 643 N N . GLY A 1 86 ? 7.589 22.539 -3.142 1.00 39.88 86 GLY A N 1
ATOM 644 C CA . GLY A 1 86 ? 9.027 22.717 -2.853 1.00 39.88 86 GLY A CA 1
ATOM 645 C C . GLY A 1 86 ? 9.939 22.224 -3.989 1.00 39.88 86 GLY A C 1
ATOM 646 O O . GLY A 1 86 ? 9.687 21.157 -4.550 1.00 39.88 86 GLY A O 1
ATOM 647 N N . PHE A 1 87 ? 10.951 23.015 -4.377 1.00 46.56 87 PHE A N 1
ATOM 648 C CA . PHE A 1 87 ? 11.753 22.865 -5.615 1.00 46.56 87 PHE A CA 1
ATOM 649 C C . PHE A 1 87 ? 13.167 22.271 -5.402 1.00 46.56 87 PHE A C 1
ATOM 651 O O . PHE A 1 87 ? 14.008 22.328 -6.294 1.00 46.56 87 PHE A O 1
ATOM 658 N N . LEU A 1 88 ? 13.443 21.675 -4.239 1.00 47.88 88 LEU A N 1
ATOM 659 C CA . LEU A 1 88 ? 14.668 20.910 -3.971 1.00 47.88 88 LEU A CA 1
ATOM 660 C C . LEU A 1 88 ? 14.281 19.493 -3.525 1.00 47.88 88 LEU A C 1
ATOM 662 O O . LEU A 1 88 ? 13.276 19.363 -2.821 1.00 47.88 88 LEU A O 1
ATOM 666 N N . PRO A 1 89 ? 15.030 18.437 -3.910 1.00 53.69 89 PRO A N 1
ATOM 667 C CA . PRO A 1 89 ? 14.832 17.121 -3.318 1.00 53.69 89 PRO A CA 1
ATOM 668 C C . PRO A 1 89 ? 15.053 17.269 -1.815 1.00 53.69 89 PRO A C 1
ATOM 670 O O . PRO A 1 89 ? 16.149 17.622 -1.376 1.00 53.69 89 PRO A O 1
ATOM 673 N N . LEU A 1 90 ? 13.985 17.085 -1.040 1.00 63.38 90 LEU A N 1
ATOM 674 C CA . LEU A 1 90 ? 14.067 17.215 0.406 1.00 63.38 90 LEU A CA 1
ATOM 675 C C . LEU A 1 90 ? 15.065 16.169 0.936 1.00 63.38 90 LEU A C 1
ATOM 677 O O . LEU A 1 90 ? 15.189 15.082 0.347 1.00 63.38 90 LEU A O 1
ATOM 681 N N . PRO A 1 91 ? 15.809 16.494 2.010 1.00 67.94 91 PRO A N 1
ATOM 682 C CA . PRO A 1 91 ? 16.686 15.525 2.652 1.00 67.94 91 PRO A CA 1
ATOM 683 C C . PRO A 1 91 ? 15.903 14.247 2.998 1.00 67.94 91 PRO A C 1
ATOM 685 O O . PRO A 1 91 ? 14.679 14.302 3.164 1.00 67.94 91 PRO A O 1
ATOM 688 N N . PRO A 1 92 ? 16.577 13.082 3.057 1.00 73.44 92 PRO A N 1
ATOM 689 C CA . PRO A 1 92 ? 15.922 11.863 3.506 1.00 73.44 92 PRO A CA 1
ATOM 690 C C . PRO A 1 92 ? 15.290 12.103 4.886 1.00 73.44 92 PRO A C 1
ATOM 692 O O . PRO A 1 92 ? 15.850 12.863 5.681 1.00 73.44 92 PRO A O 1
ATOM 695 N N . PRO A 1 93 ? 14.120 11.504 5.148 1.00 83.62 93 PRO A N 1
ATOM 696 C CA . PRO A 1 93 ? 13.442 11.694 6.416 1.00 83.62 93 PRO A CA 1
ATOM 697 C C . PRO A 1 93 ? 14.255 11.099 7.562 1.00 83.62 93 PRO A C 1
ATOM 699 O O . PRO A 1 93 ? 15.059 10.182 7.364 1.00 83.62 93 PRO A O 1
ATOM 702 N N . ASP A 1 94 ? 14.019 11.622 8.761 1.00 84.75 94 ASP A N 1
ATOM 703 C CA . ASP A 1 94 ? 14.686 11.133 9.958 1.00 84.75 94 ASP A CA 1
ATOM 704 C C . ASP A 1 94 ? 14.367 9.644 10.203 1.00 84.75 94 ASP A C 1
ATOM 706 O O . ASP A 1 94 ? 13.249 9.182 9.952 1.00 84.75 94 ASP A O 1
ATOM 710 N N . PRO A 1 95 ? 15.340 8.861 10.697 1.00 84.00 95 PRO A N 1
ATOM 711 C CA . PRO A 1 95 ? 15.148 7.444 10.981 1.00 84.00 95 PRO A CA 1
ATOM 712 C C . PRO A 1 95 ? 14.099 7.227 12.079 1.00 84.00 95 PRO A C 1
ATOM 714 O O . PRO A 1 95 ? 14.140 7.855 13.141 1.00 84.00 95 PRO A O 1
ATOM 717 N N . VAL A 1 96 ? 13.209 6.256 11.874 1.00 84.56 96 VAL A N 1
ATOM 718 C CA . VAL A 1 96 ? 12.145 5.936 12.832 1.00 84.56 96 VAL A CA 1
ATOM 719 C C . VAL A 1 96 ? 12.659 4.962 13.890 1.00 84.56 96 VAL A C 1
ATOM 721 O O . VAL A 1 96 ? 12.740 3.756 13.669 1.00 84.56 96 VAL A O 1
ATOM 724 N N . LYS A 1 97 ? 13.003 5.482 15.071 1.00 84.12 97 LYS A N 1
ATOM 725 C CA . LYS A 1 97 ? 13.640 4.712 16.161 1.00 84.12 97 LYS A CA 1
ATOM 726 C C . LYS A 1 97 ? 12.662 4.190 17.219 1.00 84.12 97 LYS A C 1
ATOM 728 O O . LYS A 1 97 ? 13.051 3.964 18.363 1.00 84.12 97 LYS A O 1
ATOM 733 N N . VAL A 1 98 ? 11.390 4.027 16.866 1.00 83.25 98 VAL A N 1
ATOM 734 C CA . VAL A 1 98 ? 10.371 3.582 17.822 1.00 83.25 98 VAL A CA 1
ATOM 735 C C . VAL A 1 98 ? 10.440 2.055 17.987 1.00 83.25 98 VAL A C 1
ATOM 737 O O . VAL A 1 98 ? 10.484 1.350 16.977 1.00 83.25 98 VAL A O 1
ATOM 740 N N . PRO A 1 99 ? 10.453 1.517 19.223 1.00 83.38 99 PRO A N 1
ATOM 741 C CA . PRO A 1 99 ? 10.376 0.077 19.451 1.00 83.38 99 PRO A CA 1
ATOM 742 C C . PRO A 1 99 ? 9.087 -0.510 18.867 1.00 83.38 99 PRO A C 1
ATOM 744 O O . PRO A 1 99 ? 7.996 -0.004 19.126 1.00 83.38 99 PRO A O 1
ATOM 747 N N . ARG A 1 100 ? 9.209 -1.592 18.097 1.00 85.81 100 ARG A N 1
ATOM 748 C CA . ARG A 1 100 ? 8.094 -2.251 17.404 1.00 85.81 100 ARG A CA 1
ATOM 749 C C . ARG A 1 100 ? 8.097 -3.750 17.674 1.00 85.81 100 ARG A C 1
ATOM 751 O O . ARG A 1 100 ? 9.141 -4.339 17.955 1.00 85.81 100 ARG A O 1
ATOM 758 N N . LYS A 1 101 ? 6.921 -4.364 17.555 1.00 91.75 101 LYS A N 1
ATOM 759 C CA . LYS A 1 101 ? 6.797 -5.821 17.450 1.00 91.75 101 LYS A CA 1
ATOM 760 C C . LYS A 1 101 ? 7.314 -6.271 16.081 1.00 91.75 101 LYS A C 1
ATOM 762 O O . LYS A 1 101 ? 7.259 -5.502 15.125 1.00 91.75 101 LYS A O 1
ATOM 767 N N . SER A 1 102 ? 7.793 -7.507 15.990 1.00 95.00 102 SER A N 1
ATOM 768 C CA . SER A 1 102 ? 8.054 -8.135 14.693 1.00 95.00 102 SER A CA 1
ATOM 769 C C . SER A 1 102 ? 6.754 -8.273 13.905 1.00 95.00 102 SER A C 1
ATOM 771 O O . SER A 1 102 ? 5.707 -8.557 14.493 1.00 95.00 102 SER A O 1
ATOM 773 N N . LEU A 1 103 ? 6.830 -8.087 12.588 1.00 96.44 103 LEU A N 1
ATOM 774 C CA . LEU A 1 103 ? 5.714 -8.377 11.697 1.00 96.44 103 LEU A CA 1
ATOM 775 C C . LEU A 1 103 ? 5.484 -9.883 11.624 1.00 96.44 103 LEU A C 1
ATOM 777 O O . LEU A 1 103 ? 6.430 -10.675 11.604 1.00 96.44 103 LEU A O 1
ATOM 781 N N . ASP A 1 104 ? 4.221 -10.270 11.500 1.00 97.25 104 ASP A N 1
ATOM 782 C CA . ASP A 1 104 ? 3.884 -11.626 11.097 1.00 97.25 104 ASP A CA 1
ATOM 783 C C . ASP A 1 104 ? 4.417 -11.913 9.680 1.00 97.25 104 ASP A C 1
ATOM 785 O O . ASP A 1 104 ? 4.233 -11.127 8.746 1.00 97.25 104 ASP A O 1
ATOM 789 N N . GLN A 1 105 ? 5.094 -13.052 9.515 1.00 96.25 105 GLN A N 1
ATOM 790 C CA . GLN A 1 105 ? 5.774 -13.403 8.268 1.00 96.25 105 GLN A CA 1
ATOM 791 C C . GLN A 1 105 ? 4.801 -13.556 7.093 1.00 96.25 105 GLN A C 1
ATOM 793 O O . GLN A 1 105 ? 5.113 -13.125 5.982 1.00 96.25 105 GLN A O 1
ATOM 798 N N . ARG A 1 106 ? 3.639 -14.185 7.300 1.00 96.94 106 ARG A N 1
ATOM 799 C CA . ARG A 1 106 ? 2.661 -14.413 6.226 1.00 96.94 106 ARG A CA 1
ATOM 800 C C . ARG A 1 106 ? 1.957 -13.119 5.869 1.00 96.94 106 ARG A C 1
ATOM 802 O O . ARG A 1 106 ? 1.828 -12.812 4.687 1.00 96.94 106 ARG A O 1
ATOM 809 N N . PHE A 1 107 ? 1.599 -12.326 6.872 1.00 97.56 107 PHE A N 1
ATOM 810 C CA . PHE A 1 107 ? 1.071 -10.984 6.677 1.00 97.56 107 PHE A CA 1
ATOM 811 C C . PHE A 1 107 ? 2.034 -10.104 5.863 1.00 97.56 107 PHE A C 1
ATOM 813 O O . PHE A 1 107 ? 1.646 -9.553 4.834 1.00 97.56 107 PHE A O 1
ATOM 820 N N . ALA A 1 108 ? 3.317 -10.049 6.237 1.00 97.31 108 ALA A N 1
ATOM 821 C CA . ALA A 1 108 ? 4.334 -9.298 5.498 1.00 97.31 108 ALA A CA 1
ATOM 822 C C . ALA A 1 108 ? 4.473 -9.773 4.037 1.00 97.31 108 ALA A C 1
ATOM 824 O O . ALA A 1 108 ? 4.627 -8.957 3.124 1.00 97.31 108 ALA A O 1
ATOM 825 N N . VAL A 1 109 ? 4.379 -11.086 3.793 1.00 96.88 109 VAL A N 1
ATOM 826 C CA . VAL A 1 109 ? 4.395 -11.656 2.437 1.00 96.88 109 VAL A CA 1
ATOM 827 C C . VAL A 1 109 ? 3.174 -11.219 1.629 1.00 96.88 109 VAL A C 1
ATOM 829 O O . VAL A 1 109 ? 3.356 -10.839 0.474 1.00 96.88 109 VAL A O 1
ATOM 832 N N . ILE A 1 110 ? 1.965 -11.216 2.206 1.00 97.62 110 ILE A N 1
ATOM 833 C CA . ILE A 1 110 ? 0.747 -10.728 1.528 1.00 97.62 110 ILE A CA 1
ATOM 834 C C . ILE A 1 110 ? 0.958 -9.295 1.038 1.00 97.62 110 ILE A C 1
ATOM 836 O O . ILE A 1 110 ? 0.751 -9.013 -0.145 1.00 97.62 110 ILE A O 1
ATOM 840 N N . LEU A 1 111 ? 1.425 -8.411 1.925 1.00 97.75 111 LEU A N 1
ATOM 841 C CA . LEU A 1 111 ? 1.630 -6.996 1.616 1.00 97.75 111 LEU A CA 1
ATOM 842 C C . LEU A 1 111 ? 2.623 -6.797 0.460 1.00 97.75 111 LEU A C 1
ATOM 844 O O . LEU A 1 111 ? 2.326 -6.105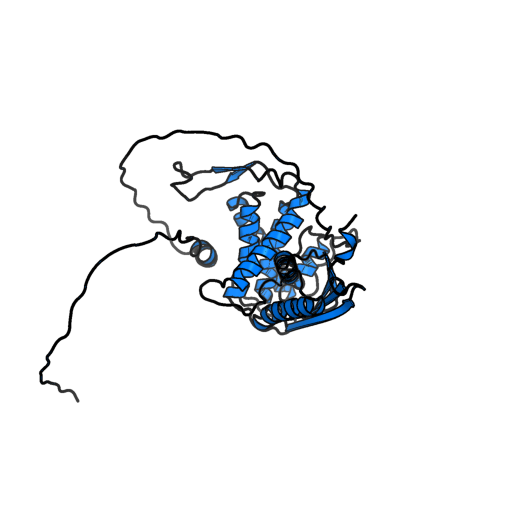 -0.514 1.00 97.75 111 LEU A O 1
ATOM 848 N N . MET A 1 112 ? 3.783 -7.455 0.523 1.00 96.19 112 MET A N 1
ATOM 849 C CA . MET A 1 112 ? 4.827 -7.329 -0.504 1.00 96.19 112 MET A CA 1
ATOM 850 C C . MET A 1 112 ? 4.431 -7.965 -1.841 1.00 96.19 112 MET A C 1
ATOM 852 O O . MET A 1 112 ? 4.764 -7.459 -2.921 1.00 96.19 112 MET A O 1
ATOM 856 N N . ARG A 1 113 ? 3.721 -9.095 -1.783 1.00 96.00 113 ARG A N 1
ATOM 857 C CA . ARG A 1 113 ? 3.306 -9.849 -2.965 1.00 96.00 113 ARG A CA 1
ATOM 858 C C . ARG A 1 113 ? 2.184 -9.147 -3.719 1.00 96.00 113 ARG A C 1
ATOM 860 O O . ARG A 1 113 ? 2.211 -9.155 -4.947 1.00 96.00 113 ARG A O 1
ATOM 867 N N . ALA A 1 114 ? 1.260 -8.486 -3.022 1.00 97.81 114 ALA A N 1
ATOM 868 C CA . ALA A 1 114 ? 0.174 -7.739 -3.652 1.00 97.81 114 ALA A CA 1
ATOM 869 C C . ALA A 1 114 ? 0.693 -6.668 -4.626 1.00 97.81 114 ALA A C 1
ATOM 871 O O . ALA A 1 114 ? 0.203 -6.572 -5.754 1.00 97.81 114 ALA A O 1
ATOM 872 N N . ALA A 1 115 ? 1.732 -5.920 -4.241 1.00 95.62 115 ALA A N 1
ATOM 873 C CA . ALA A 1 115 ? 2.385 -4.947 -5.116 1.00 95.62 115 ALA A CA 1
ATOM 874 C C . ALA A 1 115 ? 3.079 -5.603 -6.318 1.00 95.62 115 ALA A C 1
ATOM 876 O O . ALA A 1 115 ? 2.951 -5.121 -7.442 1.00 95.62 115 ALA A O 1
ATOM 877 N N . TYR A 1 116 ? 3.770 -6.726 -6.112 1.00 94.25 116 TYR A N 1
ATOM 878 C CA . TYR A 1 116 ? 4.461 -7.433 -7.192 1.00 94.25 116 TYR A CA 1
ATOM 879 C C . TYR A 1 116 ? 3.486 -7.992 -8.236 1.00 94.25 116 TYR A C 1
ATOM 881 O O . TYR A 1 116 ? 3.632 -7.735 -9.426 1.00 94.25 116 TYR A O 1
ATOM 889 N N . GLU A 1 117 ? 2.452 -8.702 -7.784 1.00 96.25 117 GLU A N 1
ATOM 890 C CA . GLU A 1 117 ? 1.443 -9.293 -8.666 1.00 96.25 117 GLU A CA 1
ATOM 891 C C . GLU A 1 117 ? 0.597 -8.240 -9.380 1.00 96.25 117 GLU A C 1
ATOM 893 O O . GLU A 1 117 ? 0.067 -8.494 -10.458 1.00 96.25 117 GLU A O 1
ATOM 898 N N . THR A 1 118 ? 0.424 -7.065 -8.776 1.00 97.56 118 THR A N 1
ATOM 899 C CA . THR A 1 118 ? -0.277 -5.963 -9.437 1.00 97.56 118 THR A CA 1
ATOM 900 C C . THR A 1 118 ? 0.584 -5.325 -10.522 1.00 97.56 118 THR A C 1
ATOM 902 O O . THR A 1 118 ? 0.050 -4.973 -11.569 1.00 97.56 118 THR A O 1
ATOM 905 N N . ALA A 1 119 ? 1.900 -5.211 -10.307 1.00 95.94 119 ALA A N 1
ATOM 906 C CA . ALA A 1 119 ? 2.820 -4.715 -11.330 1.00 95.94 119 ALA A CA 1
ATOM 907 C C . ALA A 1 119 ? 2.789 -5.599 -12.581 1.00 95.94 119 ALA A C 1
ATOM 909 O O . ALA A 1 119 ? 2.637 -5.081 -13.685 1.00 95.94 119 ALA A O 1
ATOM 910 N N . ASP A 1 120 ? 2.868 -6.914 -12.361 1.00 94.38 120 ASP A N 1
ATOM 911 C CA . ASP A 1 120 ? 2.758 -7.949 -13.390 1.00 94.38 120 ASP A CA 1
ATOM 912 C C . ASP A 1 120 ? 1.402 -7.852 -14.106 1.00 94.38 120 ASP A C 1
ATOM 914 O O . ASP A 1 120 ? 1.342 -7.634 -15.305 1.00 94.38 120 ASP A O 1
ATOM 918 N N . LYS A 1 121 ? 0.290 -7.831 -13.358 1.00 95.50 121 LYS A N 1
ATOM 919 C CA . LYS A 1 121 ? -1.063 -7.716 -13.931 1.00 95.50 121 LYS A CA 1
ATOM 920 C C . LYS A 1 121 ? -1.299 -6.448 -14.767 1.00 95.50 121 LYS A C 1
ATOM 922 O O . LYS A 1 121 ? -2.155 -6.458 -15.648 1.00 95.50 121 LYS A O 1
ATOM 927 N N . LEU A 1 122 ? -0.646 -5.334 -14.437 1.00 96.81 122 LEU A N 1
ATOM 928 C CA . LEU A 1 122 ? -0.811 -4.069 -15.161 1.00 96.81 122 LEU A CA 1
ATOM 929 C C . LEU A 1 122 ? 0.101 -3.948 -16.384 1.00 96.81 122 LEU A C 1
ATOM 931 O O . LEU A 1 122 ? -0.016 -2.943 -17.087 1.00 96.81 122 LEU A O 1
ATOM 935 N N . ASP A 1 123 ? 0.985 -4.919 -16.632 1.00 96.00 123 ASP A N 1
ATOM 936 C CA . ASP A 1 123 ? 1.776 -5.053 -17.856 1.00 96.00 123 ASP A CA 1
ATOM 937 C C . ASP A 1 123 ? 2.367 -3.719 -18.340 1.00 96.00 123 ASP A C 1
ATOM 939 O O . ASP A 1 123 ? 2.152 -3.296 -19.472 1.00 96.00 123 ASP A O 1
ATOM 943 N N . PHE A 1 124 ? 3.064 -2.971 -17.481 1.00 96.19 124 PHE A N 1
ATOM 944 C CA . PHE A 1 124 ? 3.700 -1.705 -17.890 1.00 96.19 124 PHE A CA 1
ATOM 945 C C . PHE A 1 124 ? 5.228 -1.791 -17.972 1.00 96.19 124 PHE A C 1
ATOM 947 O O . PHE A 1 124 ? 5.873 -0.873 -18.490 1.00 96.19 124 PHE A O 1
ATOM 954 N N . ILE A 1 125 ? 5.806 -2.885 -17.481 1.00 95.75 125 ILE A N 1
ATOM 955 C CA . ILE A 1 125 ? 7.234 -3.191 -17.497 1.00 95.75 125 ILE A CA 1
ATOM 956 C C . ILE A 1 125 ? 7.406 -4.720 -17.578 1.00 95.75 125 ILE A C 1
ATOM 958 O O . ILE A 1 125 ? 6.704 -5.417 -16.853 1.00 95.75 125 ILE A O 1
ATOM 962 N N . PRO A 1 126 ? 8.329 -5.251 -18.406 1.00 94.56 126 PRO A N 1
ATOM 963 C CA . PRO A 1 126 ? 8.676 -6.673 -18.368 1.00 94.56 126 PRO A CA 1
ATOM 964 C C . PRO A 1 126 ? 9.157 -7.089 -16.972 1.00 94.56 126 PRO A C 1
ATOM 966 O O . PRO A 1 126 ? 9.973 -6.377 -16.371 1.00 94.56 126 PRO A O 1
ATOM 969 N N . MET A 1 127 ? 8.707 -8.229 -16.443 1.00 92.00 127 MET A N 1
ATOM 970 C CA . MET A 1 127 ? 9.025 -8.593 -15.060 1.00 92.00 127 MET A CA 1
ATOM 971 C C . MET A 1 127 ? 10.494 -8.960 -14.845 1.00 92.00 127 MET A C 1
ATOM 973 O O . MET A 1 127 ? 11.026 -8.710 -13.761 1.00 92.00 127 MET A O 1
ATOM 977 N N . ASP A 1 128 ? 11.197 -9.450 -15.865 1.00 91.94 128 ASP A N 1
ATOM 978 C CA . ASP A 1 128 ? 12.651 -9.635 -15.835 1.00 91.94 128 ASP A CA 1
ATOM 979 C C . ASP A 1 128 ? 13.388 -8.287 -15.714 1.00 91.94 128 ASP A C 1
ATOM 981 O O . ASP A 1 128 ? 14.291 -8.122 -14.884 1.00 91.94 128 ASP A O 1
ATOM 985 N N . GLU A 1 129 ? 12.946 -7.276 -16.472 1.00 94.56 129 GLU A N 1
ATOM 986 C CA . GLU A 1 129 ? 13.465 -5.908 -16.386 1.00 94.56 129 GLU A CA 1
ATOM 987 C C . GLU A 1 129 ? 13.172 -5.296 -15.004 1.00 94.56 129 GLU A C 1
ATOM 989 O O . GLU A 1 129 ? 14.057 -4.683 -14.391 1.00 94.56 129 GLU A O 1
ATOM 994 N N . PHE A 1 130 ? 11.956 -5.495 -14.484 1.00 95.19 130 PHE A N 1
ATOM 995 C CA . PHE A 1 130 ? 11.557 -5.047 -13.151 1.00 95.19 130 PHE A CA 1
ATOM 996 C C . PHE A 1 130 ? 12.430 -5.675 -12.061 1.00 95.19 130 PHE A C 1
ATOM 998 O O . PHE A 1 130 ? 12.994 -4.947 -11.244 1.00 95.19 130 PHE A O 1
ATOM 1005 N N . GLN A 1 131 ? 12.608 -7.000 -12.065 1.00 94.00 131 GLN A N 1
ATOM 1006 C CA . GLN A 1 131 ? 13.413 -7.719 -11.071 1.00 94.00 131 GLN A CA 1
ATOM 1007 C C . GLN A 1 131 ? 14.871 -7.234 -11.052 1.00 94.00 131 GLN A C 1
ATOM 1009 O O . GLN A 1 131 ? 15.426 -6.974 -9.980 1.00 94.00 131 GLN A O 1
ATOM 1014 N N . VAL A 1 132 ? 15.491 -7.051 -12.225 1.00 95.38 132 VAL A N 1
ATOM 1015 C CA . VAL A 1 132 ? 16.871 -6.548 -12.323 1.00 95.38 132 VAL A CA 1
ATOM 1016 C C . VAL A 1 132 ? 16.976 -5.119 -11.792 1.00 95.38 132 VAL A C 1
ATOM 1018 O O . VAL A 1 132 ? 17.903 -4.806 -11.036 1.00 95.38 132 VAL A O 1
ATOM 1021 N N . LYS A 1 133 ? 16.046 -4.234 -12.171 1.00 97.38 133 LYS A N 1
ATOM 1022 C CA . LYS A 1 133 ? 16.023 -2.849 -11.675 1.00 97.38 133 LYS A CA 1
ATOM 1023 C C . LYS A 1 133 ? 15.786 -2.796 -10.169 1.00 97.38 133 LYS A C 1
ATOM 1025 O O . LYS A 1 133 ? 16.469 -2.035 -9.486 1.00 97.38 133 LYS A O 1
ATOM 1030 N N . PHE A 1 134 ? 14.879 -3.622 -9.658 1.00 96.88 134 PHE A N 1
ATOM 1031 C CA . PHE A 1 134 ? 14.558 -3.717 -8.240 1.00 96.88 134 PHE A CA 1
ATOM 1032 C C . PHE A 1 134 ? 15.771 -4.163 -7.430 1.00 96.88 134 PHE A C 1
ATOM 1034 O O . PHE A 1 134 ? 16.138 -3.501 -6.462 1.00 96.88 134 PHE A O 1
ATOM 1041 N N . TRP A 1 135 ? 16.465 -5.213 -7.876 1.00 95.19 135 TRP A N 1
ATOM 1042 C CA . TRP A 1 135 ? 17.691 -5.677 -7.230 1.00 95.19 135 TRP A CA 1
ATOM 1043 C C . TRP A 1 135 ? 18.782 -4.597 -7.202 1.00 95.19 135 TRP A C 1
ATOM 1045 O O . TRP A 1 135 ? 19.404 -4.380 -6.161 1.00 95.19 135 TRP A O 1
ATOM 1055 N N . LYS A 1 136 ? 18.993 -3.878 -8.316 1.00 97.50 136 LYS A N 1
ATOM 1056 C CA . LYS A 1 136 ? 19.975 -2.779 -8.385 1.00 97.50 136 LYS A CA 1
ATOM 1057 C C . LYS A 1 136 ? 19.616 -1.634 -7.440 1.00 97.50 136 LYS A C 1
ATOM 1059 O O . LYS A 1 136 ? 20.491 -1.145 -6.732 1.00 97.50 136 LYS A O 1
ATOM 1064 N N . LEU A 1 137 ? 18.348 -1.221 -7.418 1.00 96.38 137 LEU A N 1
ATOM 1065 C CA . LEU A 1 137 ? 17.879 -0.154 -6.535 1.00 96.38 137 LEU A CA 1
ATOM 1066 C C . LEU A 1 137 ? 18.035 -0.556 -5.067 1.00 96.38 137 LEU A C 1
ATOM 1068 O O . LEU A 1 137 ? 18.649 0.174 -4.298 1.00 96.38 137 LEU A O 1
ATOM 1072 N N . ARG A 1 138 ? 17.578 -1.760 -4.705 1.00 96.12 138 ARG A N 1
ATOM 1073 C CA . ARG A 1 138 ? 17.753 -2.330 -3.366 1.00 96.12 138 ARG A CA 1
ATOM 1074 C C . ARG A 1 138 ? 19.221 -2.335 -2.946 1.00 96.12 138 ARG A C 1
ATOM 1076 O O . ARG A 1 138 ? 19.534 -1.934 -1.836 1.00 96.12 138 ARG A O 1
ATOM 1083 N N . ARG A 1 139 ? 20.135 -2.764 -3.818 1.00 95.19 139 ARG A N 1
ATOM 1084 C CA . ARG A 1 139 ? 21.570 -2.768 -3.507 1.00 95.19 139 ARG A CA 1
ATOM 1085 C C . ARG A 1 139 ? 22.108 -1.361 -3.239 1.00 95.19 139 ARG A C 1
ATOM 1087 O O . ARG A 1 139 ? 22.872 -1.186 -2.300 1.00 95.19 139 ARG A O 1
ATOM 1094 N N . ASN A 1 140 ? 21.718 -0.384 -4.053 1.00 95.56 140 ASN A N 1
ATOM 1095 C CA . ASN A 1 140 ? 22.233 0.981 -3.955 1.00 95.56 140 ASN A CA 1
ATOM 1096 C C . ASN A 1 140 ? 21.689 1.744 -2.737 1.00 95.56 140 ASN A C 1
ATOM 1098 O O . ASN A 1 140 ? 22.385 2.595 -2.195 1.00 95.56 140 ASN A O 1
ATOM 1102 N N . GLU A 1 141 ? 20.459 1.449 -2.315 1.00 94.94 141 GLU A N 1
ATOM 1103 C CA . GLU A 1 141 ? 19.790 2.161 -1.219 1.00 94.94 141 GLU A CA 1
ATOM 1104 C C . GLU A 1 141 ? 20.059 1.534 0.160 1.00 94.94 141 GLU A C 1
ATOM 1106 O O . GLU A 1 141 ? 19.851 2.194 1.176 1.00 94.94 141 GLU A O 1
ATOM 1111 N N . TYR A 1 142 ? 20.530 0.282 0.226 1.00 94.75 142 TYR A N 1
ATOM 1112 C CA . TYR A 1 142 ? 20.674 -0.441 1.496 1.00 94.75 142 TYR A CA 1
ATOM 1113 C C . TYR A 1 142 ? 21.715 0.181 2.435 1.00 94.75 142 TYR A C 1
ATOM 1115 O O . TYR A 1 142 ? 21.414 0.445 3.599 1.00 94.75 142 TYR A O 1
ATOM 1123 N N . ASP A 1 143 ? 22.923 0.464 1.945 1.00 93.31 143 ASP A N 1
ATOM 1124 C CA . ASP A 1 143 ? 23.987 1.025 2.787 1.00 93.31 143 ASP A CA 1
ATOM 1125 C C . ASP A 1 143 ? 23.634 2.443 3.292 1.00 93.31 143 ASP A C 1
ATOM 1127 O O . ASP A 1 143 ? 23.733 2.684 4.498 1.00 93.31 143 ASP A O 1
ATOM 1131 N N . PRO A 1 144 ? 23.125 3.375 2.452 1.00 92.62 144 PRO A N 1
ATOM 1132 C CA . PRO A 1 144 ? 22.643 4.671 2.935 1.00 92.62 144 PRO A CA 1
ATOM 1133 C C . PRO A 1 144 ? 21.496 4.570 3.944 1.00 92.62 144 PRO A C 1
ATOM 1135 O O . PRO A 1 144 ? 21.418 5.385 4.865 1.00 92.62 144 PRO A O 1
ATOM 1138 N N . TYR A 1 145 ? 20.596 3.599 3.773 1.00 93.75 145 TYR A N 1
ATOM 1139 C CA . TYR A 1 145 ? 19.495 3.369 4.704 1.00 93.75 145 TYR A CA 1
ATOM 1140 C C . TYR A 1 145 ? 20.019 2.875 6.054 1.00 93.75 145 TYR A C 1
ATOM 1142 O O . TYR A 1 145 ? 19.766 3.494 7.082 1.00 93.75 145 TYR A O 1
ATOM 1150 N N . THR A 1 146 ? 20.832 1.820 6.068 1.00 93.50 146 THR A N 1
ATOM 1151 C CA . THR A 1 146 ? 21.390 1.265 7.312 1.00 93.50 146 THR A CA 1
ATOM 1152 C C . THR A 1 146 ? 22.266 2.260 8.073 1.00 93.50 146 THR A C 1
ATOM 1154 O O . THR A 1 146 ? 22.218 2.294 9.304 1.00 93.50 146 THR A O 1
ATOM 1157 N N . LEU A 1 147 ? 22.995 3.134 7.371 1.00 92.88 147 LEU A N 1
ATOM 1158 C CA . LEU A 1 147 ? 23.794 4.183 8.004 1.00 92.88 147 LEU A CA 1
ATOM 1159 C C . LEU A 1 147 ? 22.933 5.176 8.805 1.00 92.88 147 LEU A C 1
ATOM 1161 O O . LEU A 1 147 ? 23.348 5.590 9.887 1.00 92.88 147 LEU A O 1
ATOM 1165 N N . GLN A 1 148 ? 21.726 5.512 8.329 1.00 91.25 148 GLN A N 1
ATOM 1166 C CA . GLN A 1 148 ? 20.787 6.386 9.054 1.00 91.25 148 GLN A CA 1
ATOM 1167 C C . GLN A 1 148 ? 20.284 5.747 10.356 1.00 91.25 148 GLN A C 1
ATOM 1169 O O . GLN A 1 148 ? 20.049 6.444 11.344 1.00 91.25 148 GLN A O 1
ATOM 1174 N N . TYR A 1 149 ? 20.144 4.421 10.376 1.00 91.06 149 TYR A N 1
ATOM 1175 C CA . TYR A 1 149 ? 19.645 3.674 11.533 1.00 91.06 149 TYR A CA 1
ATOM 1176 C C . TYR A 1 149 ? 20.741 3.234 12.510 1.00 91.06 149 TYR A C 1
ATOM 1178 O O . TYR A 1 149 ? 20.421 2.737 13.590 1.00 91.06 149 TYR A O 1
ATOM 1186 N N . SER A 1 150 ? 22.019 3.466 12.195 1.00 89.25 150 SER A N 1
ATOM 1187 C CA . SER A 1 150 ? 23.140 3.134 13.078 1.00 89.25 150 SER A CA 1
ATOM 1188 C C . SER A 1 150 ? 22.952 3.727 14.492 1.00 89.25 150 SER A C 1
ATOM 1190 O O . SER A 1 150 ? 22.577 4.900 14.623 1.00 89.25 150 SER A O 1
ATOM 1192 N N . PRO A 1 151 ? 23.179 2.949 15.573 1.00 90.81 151 PRO A N 1
ATOM 1193 C CA . PRO A 1 151 ? 23.778 1.607 15.614 1.00 90.81 151 PRO A CA 1
ATOM 1194 C C . PRO A 1 151 ? 22.774 0.435 15.555 1.00 90.81 151 PRO A C 1
ATOM 1196 O O . PRO A 1 151 ? 23.149 -0.694 15.863 1.00 90.81 151 PRO A O 1
ATOM 1199 N N . ILE A 1 152 ? 21.502 0.671 15.218 1.00 90.56 152 ILE A N 1
ATOM 1200 C CA . ILE A 1 152 ? 20.473 -0.378 15.183 1.00 90.56 152 ILE A CA 1
ATOM 1201 C C . ILE A 1 152 ? 20.750 -1.308 13.988 1.00 90.56 152 ILE A C 1
ATOM 1203 O O . ILE A 1 152 ? 20.742 -0.843 12.846 1.00 90.56 152 ILE A O 1
ATOM 1207 N N . PRO A 1 153 ? 21.003 -2.612 14.212 1.00 90.12 153 PRO A N 1
ATOM 1208 C CA . PRO A 1 153 ? 21.264 -3.538 13.122 1.00 90.12 153 PRO A CA 1
ATOM 1209 C C . PRO A 1 153 ? 19.962 -3.887 12.399 1.00 90.12 153 PRO A C 1
ATOM 1211 O O . PRO A 1 153 ? 18.993 -4.300 13.028 1.00 90.12 153 PRO A O 1
ATOM 1214 N N . ILE A 1 154 ? 19.976 -3.786 11.072 1.00 93.44 154 ILE A N 1
ATOM 1215 C CA . ILE A 1 154 ? 18.877 -4.217 10.202 1.00 93.44 154 ILE A CA 1
ATOM 1216 C C . ILE A 1 154 ? 19.326 -5.490 9.492 1.00 93.44 154 ILE A C 1
ATOM 1218 O O . ILE A 1 154 ? 20.412 -5.528 8.902 1.00 93.44 154 ILE A O 1
ATOM 1222 N N . ARG A 1 155 ? 18.524 -6.555 9.564 1.00 90.56 155 ARG A N 1
ATOM 1223 C CA . ARG A 1 155 ? 18.880 -7.842 8.949 1.00 90.56 155 ARG A CA 1
ATOM 1224 C C . ARG A 1 155 ? 18.374 -7.904 7.515 1.00 90.56 155 ARG A C 1
ATOM 1226 O O . ARG A 1 155 ? 17.174 -7.968 7.264 1.00 90.56 155 ARG A O 1
ATOM 1233 N N . GLN A 1 156 ? 19.298 -7.924 6.557 1.00 91.94 156 GLN A N 1
ATOM 1234 C CA . GLN A 1 156 ? 18.933 -8.016 5.149 1.00 91.94 156 GLN A CA 1
ATOM 1235 C C . GLN A 1 156 ? 18.186 -9.325 4.861 1.00 91.94 156 GLN A C 1
ATOM 1237 O O . GLN A 1 156 ? 18.726 -10.411 5.039 1.00 91.94 156 GLN A O 1
ATOM 1242 N N . GLY A 1 157 ? 16.966 -9.209 4.341 1.00 91.94 157 GLY A N 1
ATOM 1243 C CA . GLY A 1 157 ? 16.132 -10.348 3.949 1.00 91.94 157 GLY A CA 1
ATOM 1244 C C . GLY A 1 157 ? 15.122 -10.780 5.011 1.00 91.94 157 GLY A C 1
ATOM 1245 O O . GLY A 1 157 ? 14.233 -11.560 4.687 1.00 91.94 157 GLY A O 1
ATOM 1246 N N . GLU A 1 158 ? 15.208 -10.244 6.229 1.00 95.44 158 GLU A N 1
ATOM 1247 C CA . GLU A 1 158 ? 14.299 -10.574 7.326 1.00 95.44 158 GLU A CA 1
ATOM 1248 C C . GLU A 1 158 ? 12.997 -9.774 7.204 1.00 95.44 158 GLU A C 1
ATOM 1250 O O . GLU A 1 158 ? 12.896 -8.653 7.690 1.00 95.44 158 GLU A O 1
ATOM 1255 N N . LEU A 1 159 ? 11.989 -10.327 6.527 1.00 95.31 159 LEU A N 1
ATOM 1256 C CA . LEU A 1 159 ? 10.711 -9.632 6.304 1.00 95.31 159 LEU A CA 1
ATOM 1257 C C . LEU A 1 159 ? 9.920 -9.354 7.590 1.00 95.31 159 LEU A C 1
ATOM 1259 O O . LEU A 1 159 ? 9.080 -8.457 7.585 1.00 95.31 159 LEU A O 1
ATOM 1263 N N . THR A 1 160 ? 10.183 -10.092 8.671 1.00 96.88 160 THR A N 1
ATOM 1264 C CA . THR A 1 160 ? 9.548 -9.850 9.976 1.00 96.88 160 THR A CA 1
ATOM 1265 C C . THR A 1 160 ? 10.141 -8.652 10.721 1.00 96.88 160 THR A C 1
ATOM 1267 O O . THR A 1 160 ? 9.521 -8.150 11.659 1.00 96.88 160 THR A O 1
ATOM 1270 N N . ASP A 1 161 ? 11.323 -8.169 10.320 1.00 95.69 161 ASP A N 1
ATOM 1271 C CA . ASP A 1 161 ? 11.935 -6.958 10.867 1.00 95.69 161 ASP A CA 1
ATOM 1272 C C . ASP A 1 161 ? 11.229 -5.723 10.272 1.00 95.69 161 ASP A C 1
ATOM 1274 O O . ASP A 1 161 ? 11.336 -5.489 9.064 1.00 95.69 161 ASP A O 1
ATOM 1278 N N . PRO A 1 162 ? 10.543 -4.895 11.087 1.00 95.19 162 PRO A N 1
ATOM 1279 C CA . PRO A 1 162 ? 9.836 -3.714 10.599 1.00 95.19 162 PRO A CA 1
ATOM 1280 C C . PRO A 1 162 ? 10.731 -2.736 9.836 1.00 95.19 162 PRO A C 1
ATOM 1282 O O . PRO A 1 162 ? 10.263 -2.091 8.904 1.00 95.19 162 PRO A O 1
ATOM 1285 N N . LEU A 1 163 ? 12.012 -2.615 10.203 1.00 95.25 163 LEU A N 1
ATOM 1286 C CA . LEU A 1 163 ? 12.936 -1.702 9.526 1.00 95.25 163 LEU A CA 1
ATOM 1287 C C . LEU A 1 163 ? 13.348 -2.227 8.154 1.00 95.25 163 LEU A C 1
ATOM 1289 O O . LEU A 1 163 ? 13.512 -1.441 7.218 1.00 95.25 163 LEU A O 1
ATOM 1293 N N . TYR A 1 164 ? 13.516 -3.544 8.027 1.00 96.50 164 TYR A N 1
ATOM 1294 C CA . TYR A 1 164 ? 13.786 -4.165 6.739 1.00 96.50 164 TYR A CA 1
ATOM 1295 C C . TYR A 1 164 ? 12.531 -4.192 5.856 1.00 96.50 164 TYR A C 1
ATOM 1297 O O . TYR A 1 164 ? 12.642 -3.955 4.652 1.00 96.50 164 TYR A O 1
ATOM 1305 N N . PHE A 1 165 ? 11.347 -4.415 6.440 1.00 97.50 165 PHE A N 1
ATOM 1306 C CA . PHE A 1 165 ? 10.060 -4.306 5.751 1.00 97.50 165 PHE A CA 1
ATOM 1307 C C . PHE A 1 165 ? 9.846 -2.901 5.166 1.00 97.50 165 PHE A C 1
ATOM 1309 O O . PHE A 1 165 ? 9.533 -2.773 3.979 1.00 97.50 165 PHE A O 1
ATOM 1316 N N . ASP A 1 166 ? 10.082 -1.847 5.958 1.00 96.69 166 ASP A N 1
ATOM 1317 C CA . ASP A 1 166 ? 10.001 -0.455 5.493 1.00 96.69 166 ASP A CA 1
ATOM 1318 C C . ASP A 1 166 ? 10.887 -0.254 4.259 1.00 96.69 166 ASP A C 1
ATOM 1320 O O . ASP A 1 166 ? 10.424 0.113 3.180 1.00 96.69 166 ASP A O 1
ATOM 1324 N N . PHE A 1 167 ? 12.159 -0.637 4.383 1.00 97.06 167 PHE A N 1
ATOM 1325 C CA . PHE A 1 167 ? 13.151 -0.517 3.326 1.00 97.06 167 PHE A CA 1
ATOM 1326 C C . PHE A 1 167 ? 12.766 -1.261 2.041 1.00 97.06 167 PHE A C 1
ATOM 1328 O O . PHE A 1 167 ? 12.832 -0.706 0.937 1.00 97.06 167 PHE A O 1
ATOM 1335 N N . ILE A 1 168 ? 12.383 -2.534 2.152 1.00 97.56 168 ILE A N 1
ATOM 1336 C CA . ILE A 1 168 ? 12.083 -3.346 0.974 1.00 97.56 168 ILE A CA 1
ATOM 1337 C C . ILE A 1 168 ? 10.775 -2.896 0.309 1.00 97.56 168 ILE A C 1
ATOM 1339 O O . ILE A 1 168 ? 10.716 -2.851 -0.921 1.00 97.56 168 ILE A O 1
ATOM 1343 N N . SER A 1 169 ? 9.773 -2.474 1.089 1.00 97.56 169 SER A N 1
ATOM 1344 C CA . SER A 1 169 ? 8.538 -1.892 0.553 1.00 97.56 169 SER A CA 1
ATOM 1345 C C . SER A 1 169 ? 8.814 -0.554 -0.143 1.00 97.56 169 SER A C 1
ATOM 1347 O O . SER A 1 169 ? 8.412 -0.368 -1.291 1.00 97.56 169 SER A O 1
ATOM 1349 N N . TYR A 1 170 ? 9.606 0.336 0.467 1.00 97.25 170 TYR A N 1
ATOM 1350 C CA . TYR A 1 170 ? 10.053 1.587 -0.147 1.00 97.25 170 TYR A CA 1
ATOM 1351 C C . TYR A 1 170 ? 10.719 1.342 -1.500 1.00 97.25 170 TYR A C 1
ATOM 1353 O O . TYR A 1 170 ? 10.326 1.949 -2.493 1.00 97.25 170 TYR A O 1
ATOM 1361 N N . THR A 1 171 ? 11.711 0.450 -1.568 1.00 97.44 171 THR A N 1
ATOM 1362 C CA . THR A 1 171 ? 12.448 0.211 -2.820 1.00 97.44 171 THR A CA 1
ATOM 1363 C C . THR A 1 171 ? 11.536 -0.323 -3.925 1.00 97.44 171 THR A C 1
ATOM 1365 O O . THR A 1 171 ? 11.704 0.044 -5.091 1.00 97.44 171 THR A O 1
ATOM 1368 N N . GLN A 1 172 ? 10.533 -1.136 -3.577 1.00 97.19 172 GLN A N 1
ATOM 1369 C CA . GLN A 1 172 ? 9.556 -1.650 -4.534 1.00 97.19 172 GLN A CA 1
ATOM 1370 C C . GLN A 1 172 ? 8.689 -0.508 -5.069 1.00 97.19 172 GLN A C 1
ATOM 1372 O O . GLN A 1 172 ? 8.602 -0.311 -6.280 1.00 97.19 172 GLN A O 1
ATOM 1377 N N . TYR A 1 173 ? 8.115 0.296 -4.176 1.00 98.06 173 TYR A N 1
ATOM 1378 C CA . TYR A 1 173 ? 7.250 1.415 -4.541 1.00 98.06 173 TYR A CA 1
ATOM 1379 C C . TYR A 1 173 ? 7.997 2.542 -5.257 1.00 98.06 173 TYR A C 1
ATOM 1381 O O . TYR A 1 173 ? 7.468 3.108 -6.210 1.00 98.06 173 TYR A O 1
ATOM 1389 N N . ALA A 1 174 ? 9.247 2.819 -4.889 1.00 97.50 174 ALA A N 1
ATOM 1390 C CA . ALA A 1 174 ? 10.097 3.791 -5.569 1.00 97.50 174 ALA A CA 1
ATOM 1391 C C . ALA A 1 174 ? 10.381 3.371 -7.017 1.00 97.50 174 ALA A C 1
ATOM 1393 O O . ALA A 1 174 ? 10.356 4.207 -7.925 1.00 97.50 174 ALA A O 1
ATOM 1394 N N . LEU A 1 175 ? 10.606 2.074 -7.261 1.00 97.56 175 LEU A N 1
ATOM 1395 C CA . LEU A 1 175 ? 10.751 1.559 -8.619 1.00 97.56 175 LEU A CA 1
ATOM 1396 C C . LEU A 1 175 ? 9.440 1.666 -9.404 1.00 97.56 175 LEU A C 1
ATOM 1398 O O . LEU A 1 175 ? 9.449 2.171 -10.525 1.00 97.56 175 LEU A O 1
ATOM 1402 N N . LEU A 1 176 ? 8.319 1.238 -8.820 1.00 97.44 176 LEU A N 1
ATOM 1403 C CA . LEU A 1 176 ? 6.999 1.324 -9.455 1.00 97.44 176 LEU A CA 1
ATOM 1404 C C . LEU A 1 176 ? 6.668 2.771 -9.845 1.00 97.44 176 LEU A C 1
ATOM 1406 O O . LEU A 1 176 ? 6.380 3.059 -11.006 1.00 97.44 176 LEU A O 1
ATOM 1410 N N . ALA A 1 177 ? 6.807 3.697 -8.897 1.00 96.69 177 ALA A N 1
ATOM 1411 C CA . ALA A 1 177 ? 6.617 5.132 -9.081 1.00 96.69 177 ALA A CA 1
ATOM 1412 C C . ALA A 1 177 ? 7.475 5.706 -10.220 1.00 96.69 177 ALA A C 1
ATOM 1414 O O . ALA A 1 177 ? 7.025 6.567 -10.977 1.00 96.69 177 ALA A O 1
ATOM 1415 N N . LYS A 1 178 ? 8.707 5.211 -10.365 1.00 96.19 178 LYS A N 1
ATOM 1416 C CA . LYS A 1 178 ? 9.648 5.631 -11.405 1.00 96.19 178 LYS A CA 1
ATOM 1417 C C . LYS A 1 178 ? 9.310 5.064 -12.790 1.00 96.19 178 LYS A C 1
ATOM 1419 O O . LYS A 1 178 ? 9.608 5.715 -13.800 1.00 96.19 178 LYS A O 1
ATOM 1424 N N . GLU A 1 179 ? 8.752 3.861 -12.868 1.00 96.81 179 GLU A N 1
ATOM 1425 C CA . GLU A 1 179 ? 8.521 3.152 -14.132 1.00 96.81 179 GLU A CA 1
ATOM 1426 C C . GLU A 1 179 ? 7.123 3.401 -14.716 1.00 96.81 179 GLU A C 1
ATOM 1428 O O . GLU A 1 179 ? 7.016 3.542 -15.931 1.00 96.81 179 GLU A O 1
ATOM 1433 N N . MET A 1 180 ? 6.082 3.585 -13.893 1.00 96.69 180 MET A N 1
ATOM 1434 C CA . MET A 1 180 ? 4.709 3.831 -14.371 1.00 96.69 180 MET A CA 1
ATOM 1435 C C . MET A 1 180 ? 4.582 4.994 -15.379 1.00 96.69 180 MET A C 1
ATOM 1437 O O . MET A 1 180 ? 3.987 4.786 -16.437 1.00 96.69 180 MET A O 1
ATOM 1441 N N . PRO A 1 181 ? 5.180 6.191 -15.174 1.00 95.88 181 PRO A N 1
ATOM 1442 C CA . PRO A 1 181 ? 5.073 7.283 -16.152 1.00 95.88 181 PRO A CA 1
ATOM 1443 C C . PRO A 1 181 ? 5.638 6.932 -17.538 1.00 95.88 181 PRO A C 1
ATOM 1445 O O . PRO A 1 181 ? 5.223 7.501 -18.548 1.00 95.88 181 PRO A O 1
ATOM 1448 N N . ARG A 1 182 ? 6.580 5.982 -17.589 1.00 95.19 182 ARG A N 1
ATOM 1449 C CA . ARG A 1 182 ? 7.279 5.512 -18.794 1.00 95.19 182 ARG A CA 1
ATOM 1450 C C . ARG A 1 182 ? 6.844 4.096 -19.190 1.00 95.19 182 ARG A C 1
ATOM 1452 O O . ARG A 1 182 ? 7.553 3.435 -19.946 1.00 95.19 182 ARG A O 1
ATOM 1459 N N . GLY A 1 183 ? 5.697 3.645 -18.677 1.00 94.31 183 GLY A N 1
ATOM 1460 C CA . GLY A 1 183 ? 5.151 2.319 -18.926 1.00 94.31 183 GLY A CA 1
ATOM 1461 C C . GLY A 1 183 ? 4.963 2.043 -20.416 1.00 94.31 183 GLY A C 1
ATOM 1462 O O . GLY A 1 183 ? 4.522 2.920 -21.165 1.00 94.31 183 GLY A O 1
ATOM 1463 N N . LYS A 1 184 ? 5.316 0.828 -20.836 1.00 94.31 184 LYS A N 1
ATOM 1464 C CA . LYS A 1 184 ? 5.196 0.357 -22.221 1.00 94.31 184 LYS A CA 1
ATOM 1465 C C . LYS A 1 184 ? 3.789 -0.210 -22.453 1.00 94.31 184 LYS A C 1
ATOM 1467 O O . LYS A 1 184 ? 3.216 -0.810 -21.556 1.00 94.31 184 LYS A O 1
ATOM 1472 N N . MET A 1 185 ? 3.251 -0.032 -23.662 1.00 94.62 185 MET A N 1
ATOM 1473 C CA . MET A 1 185 ? 1.990 -0.670 -24.084 1.00 94.62 185 MET A CA 1
ATOM 1474 C C . MET A 1 185 ? 2.198 -2.077 -24.641 1.00 94.62 185 MET A C 1
ATOM 1476 O O . MET A 1 185 ? 1.330 -2.932 -24.508 1.00 94.62 185 MET A O 1
ATOM 1480 N N . VAL A 1 186 ? 3.329 -2.289 -25.313 1.00 95.00 186 VAL A N 1
ATOM 1481 C CA . VAL A 1 186 ? 3.713 -3.562 -25.920 1.00 95.00 186 VAL A CA 1
ATOM 1482 C C . VAL A 1 186 ? 5.193 -3.769 -25.648 1.00 95.00 186 VAL A C 1
ATOM 1484 O O . VAL A 1 186 ? 5.992 -2.844 -25.830 1.00 95.00 186 VAL A O 1
ATOM 1487 N N . PHE A 1 187 ? 5.563 -4.956 -25.190 1.00 94.75 187 PHE A N 1
ATOM 1488 C CA . PHE A 1 187 ? 6.952 -5.324 -24.941 1.00 94.75 187 PHE A CA 1
ATOM 1489 C C . PHE A 1 187 ? 7.146 -6.830 -25.054 1.00 94.75 187 PHE A C 1
ATOM 1491 O O . PHE A 1 187 ? 6.193 -7.604 -25.038 1.00 94.75 187 PHE A O 1
ATOM 1498 N N . GLU A 1 188 ? 8.404 -7.235 -25.176 1.00 91.56 188 GLU A N 1
ATOM 1499 C CA . GLU A 1 188 ? 8.787 -8.632 -25.043 1.00 91.56 188 GLU A CA 1
ATOM 1500 C C . GLU A 1 188 ? 9.175 -8.913 -23.593 1.00 91.56 188 GLU A C 1
ATOM 1502 O O . GLU A 1 188 ? 9.909 -8.129 -22.987 1.00 91.56 188 GLU A O 1
ATOM 1507 N N . GLU A 1 189 ? 8.726 -10.041 -23.067 1.00 88.69 189 GLU A N 1
ATOM 1508 C CA . GLU A 1 189 ? 9.039 -10.509 -21.722 1.00 88.69 189 GLU A CA 1
ATOM 1509 C C . GLU A 1 189 ? 9.574 -11.940 -21.769 1.00 88.69 189 GLU A C 1
ATOM 1511 O O . GLU A 1 189 ? 9.125 -12.755 -22.580 1.00 88.69 189 GLU A O 1
ATOM 1516 N N . PHE A 1 190 ? 10.533 -12.252 -20.894 1.00 85.31 190 PHE A N 1
ATOM 1517 C CA . PHE A 1 190 ? 11.011 -13.618 -20.719 1.00 85.31 190 PHE A CA 1
ATOM 1518 C C . PHE A 1 190 ? 9.918 -14.526 -20.140 1.00 85.31 190 PHE A C 1
ATOM 1520 O O . PHE A 1 190 ? 9.245 -14.190 -19.173 1.00 85.31 190 PHE A O 1
ATOM 1527 N N . CYS A 1 191 ? 9.771 -15.710 -20.721 1.00 80.44 191 CYS A N 1
ATOM 1528 C CA . CYS A 1 191 ? 8.709 -16.647 -20.393 1.00 80.44 191 CYS A CA 1
ATOM 1529 C C . CYS A 1 191 ? 9.330 -18.013 -20.094 1.00 80.44 191 CYS A C 1
ATOM 1531 O O . CYS A 1 191 ? 9.970 -18.611 -20.961 1.00 80.44 191 CYS A O 1
ATOM 1533 N N . GLU A 1 192 ? 9.179 -18.466 -18.848 1.00 71.75 192 GLU A N 1
ATOM 1534 C CA . GLU A 1 192 ? 9.738 -19.734 -18.358 1.00 71.75 192 GLU A CA 1
ATOM 1535 C C . GLU A 1 192 ? 8.875 -20.948 -18.712 1.00 71.75 192 GLU A C 1
ATOM 1537 O O . GLU A 1 192 ? 9.380 -22.071 -18.720 1.00 71.75 192 GLU A O 1
ATOM 1542 N N . ASP A 1 193 ? 7.587 -20.739 -18.989 1.00 74.88 193 ASP A N 1
ATOM 1543 C CA . ASP A 1 193 ? 6.666 -21.828 -19.286 1.00 74.88 193 ASP A CA 1
ATOM 1544 C C . ASP A 1 193 ? 6.850 -22.310 -20.728 1.00 74.88 193 ASP A C 1
ATOM 1546 O O . ASP A 1 193 ? 6.507 -21.621 -21.687 1.00 74.88 193 ASP A O 1
ATOM 1550 N N . GLU A 1 194 ? 7.381 -23.523 -20.878 1.00 70.00 194 GLU A N 1
ATOM 1551 C CA . GLU A 1 194 ? 7.571 -24.183 -22.173 1.00 70.00 194 GLU A CA 1
ATOM 1552 C C . GLU A 1 194 ? 6.257 -24.412 -22.928 1.00 70.00 194 GLU A C 1
ATOM 1554 O O . GLU A 1 194 ? 6.269 -24.531 -24.151 1.00 70.00 194 GLU A O 1
ATOM 1559 N N . GLN A 1 195 ? 5.124 -24.479 -22.220 1.00 72.56 195 GLN A N 1
ATOM 1560 C CA . GLN A 1 195 ? 3.807 -24.664 -22.831 1.00 72.56 195 GLN A CA 1
ATOM 1561 C C . GLN A 1 195 ? 3.278 -23.361 -23.426 1.00 72.56 195 GLN A C 1
ATOM 1563 O O . GLN A 1 195 ? 2.636 -23.388 -24.475 1.00 72.56 195 GLN A O 1
ATOM 1568 N N . GLU A 1 196 ? 3.553 -22.226 -22.781 1.00 68.88 196 GLU A N 1
ATOM 1569 C CA . GLU A 1 196 ? 3.194 -20.904 -23.308 1.00 68.88 196 GLU A CA 1
ATOM 1570 C C . GLU A 1 196 ? 4.224 -20.404 -24.331 1.00 68.88 196 GLU A C 1
ATOM 1572 O O . GLU A 1 196 ? 3.876 -19.676 -25.262 1.00 68.88 196 GLU A O 1
ATOM 1577 N N . CYS A 1 197 ? 5.485 -20.817 -24.186 1.00 71.88 197 CYS A N 1
ATOM 1578 C CA . CYS A 1 197 ? 6.624 -20.313 -24.943 1.00 71.88 197 CYS A CA 1
ATOM 1579 C C . CYS A 1 197 ? 7.544 -21.465 -25.392 1.00 71.88 197 CYS A C 1
ATOM 1581 O O . CYS A 1 197 ? 8.630 -21.645 -24.831 1.00 71.88 197 CYS A O 1
ATOM 1583 N N . PRO A 1 198 ? 7.147 -22.227 -26.432 1.00 64.00 198 PRO A N 1
ATOM 1584 C CA . PRO A 1 198 ? 7.845 -23.443 -26.868 1.00 64.00 198 PRO A CA 1
ATOM 1585 C C . PRO A 1 198 ? 9.297 -23.204 -27.310 1.00 64.00 198 PRO A C 1
ATOM 1587 O O . PRO A 1 198 ? 10.147 -24.068 -27.118 1.00 64.00 198 PRO A O 1
ATOM 1590 N N . ASP A 1 199 ? 9.617 -22.003 -27.800 1.00 67.38 199 ASP A N 1
ATOM 1591 C CA . ASP A 1 199 ? 10.976 -21.634 -28.220 1.00 67.38 199 ASP A CA 1
ATOM 1592 C C . ASP A 1 199 ? 11.829 -21.012 -27.088 1.00 67.38 199 ASP A C 1
ATOM 1594 O O . ASP A 1 199 ? 12.907 -20.470 -27.349 1.00 67.38 199 ASP A O 1
ATOM 1598 N N . ARG A 1 200 ? 11.360 -21.067 -25.823 1.00 62.91 200 ARG A N 1
ATOM 1599 C CA . ARG A 1 200 ? 12.071 -20.651 -24.590 1.00 62.91 200 ARG A CA 1
ATOM 1600 C C . ARG A 1 200 ? 12.853 -19.334 -24.701 1.00 62.91 200 ARG A C 1
ATOM 1602 O O . ARG A 1 200 ? 14.013 -19.267 -24.282 1.00 62.91 200 ARG A O 1
ATOM 1609 N N . ARG A 1 201 ? 12.286 -18.265 -25.269 1.00 72.50 201 ARG A N 1
ATOM 1610 C CA . ARG A 1 201 ? 12.995 -16.971 -25.242 1.00 72.50 201 ARG A CA 1
ATOM 1611 C C . ARG A 1 201 ? 12.142 -15.810 -24.800 1.00 72.50 201 ARG A C 1
ATOM 1613 O O . ARG A 1 201 ? 12.536 -15.176 -23.830 1.00 72.50 201 ARG A O 1
ATOM 1620 N N . LYS A 1 202 ? 11.024 -15.505 -25.452 1.00 82.81 202 LYS A N 1
ATOM 1621 C CA . LYS A 1 202 ? 10.209 -14.345 -25.078 1.00 82.81 202 LYS A CA 1
ATOM 1622 C C . LYS A 1 202 ? 8.768 -14.488 -25.553 1.00 82.81 202 LYS A C 1
ATOM 1624 O O . LYS A 1 202 ? 8.535 -15.103 -26.590 1.00 82.81 202 LYS A O 1
ATOM 1629 N N . ARG A 1 203 ? 7.830 -13.870 -24.839 1.00 86.62 203 ARG A N 1
ATOM 1630 C CA . ARG A 1 203 ? 6.455 -13.623 -25.295 1.00 86.62 203 ARG A CA 1
ATOM 1631 C C . ARG A 1 203 ? 6.245 -12.133 -25.521 1.00 86.62 203 ARG A C 1
ATOM 1633 O O . ARG A 1 203 ? 6.860 -11.317 -24.839 1.00 86.62 203 ARG A O 1
ATOM 1640 N N . VAL A 1 204 ? 5.378 -11.782 -26.465 1.00 90.50 204 VAL A N 1
ATOM 1641 C CA . VAL A 1 204 ? 4.928 -10.396 -26.628 1.00 90.50 204 VAL A CA 1
ATOM 1642 C C . VAL A 1 204 ? 3.739 -10.184 -25.706 1.00 90.50 204 VAL A C 1
ATOM 1644 O O . VAL A 1 204 ? 2.720 -10.858 -25.840 1.00 90.50 204 VAL A O 1
ATOM 1647 N N . VAL A 1 205 ? 3.884 -9.249 -24.779 1.00 92.00 205 VAL A N 1
ATOM 1648 C CA . VAL A 1 205 ? 2.832 -8.834 -23.860 1.00 92.00 205 VAL A CA 1
ATOM 1649 C C . VAL A 1 205 ? 2.254 -7.522 -24.364 1.00 92.00 205 VAL A C 1
ATOM 1651 O O . VAL A 1 205 ? 2.989 -6.605 -24.742 1.00 92.00 205 VAL A O 1
ATOM 1654 N N . GLN A 1 206 ? 0.927 -7.447 -24.388 1.00 94.38 206 GLN A N 1
ATOM 1655 C CA . GLN A 1 206 ? 0.189 -6.241 -24.722 1.00 94.38 206 GLN A CA 1
ATOM 1656 C C . GLN A 1 206 ? -0.676 -5.851 -23.530 1.00 94.38 206 GLN A C 1
ATOM 1658 O O . GLN A 1 206 ? -1.571 -6.599 -23.141 1.00 94.38 206 GLN A O 1
ATOM 1663 N N . ARG A 1 207 ? -0.427 -4.654 -22.999 1.00 94.50 207 ARG A N 1
ATOM 1664 C CA . ARG A 1 207 ? -1.182 -4.100 -21.882 1.00 94.50 207 ARG A CA 1
ATOM 1665 C C . ARG A 1 207 ? -2.648 -3.915 -22.250 1.00 94.50 207 ARG A C 1
ATOM 1667 O O . ARG A 1 207 ? -2.965 -3.489 -23.366 1.00 94.50 207 ARG A O 1
ATOM 1674 N N . ASP A 1 208 ? -3.520 -4.165 -21.278 1.00 93.50 208 ASP A N 1
ATOM 1675 C CA . ASP A 1 208 ? -4.956 -3.919 -21.394 1.00 93.50 208 ASP A CA 1
ATOM 1676 C C . ASP A 1 208 ? -5.227 -2.482 -21.905 1.00 93.50 208 ASP A C 1
ATOM 1678 O O . ASP A 1 208 ? -4.741 -1.509 -21.307 1.00 93.50 208 ASP A O 1
ATOM 1682 N N . PRO A 1 209 ? -5.998 -2.318 -23.000 1.00 93.75 209 PRO A N 1
ATOM 1683 C CA . PRO A 1 209 ? -6.371 -1.012 -23.535 1.00 93.75 209 PRO A CA 1
ATOM 1684 C C . PRO A 1 209 ? -7.036 -0.076 -22.518 1.00 93.75 209 PRO A C 1
ATOM 1686 O O . PRO A 1 209 ? -6.926 1.140 -22.671 1.00 93.75 209 PRO A O 1
ATOM 1689 N N . GLN A 1 210 ? -7.689 -0.603 -21.474 1.00 93.88 210 GLN A N 1
ATOM 1690 C CA . GLN A 1 210 ? -8.276 0.209 -20.405 1.00 93.88 210 GLN A CA 1
ATOM 1691 C C . GLN A 1 210 ? -7.219 1.059 -19.678 1.00 93.88 210 GLN A C 1
ATOM 1693 O O . GLN A 1 210 ? -7.522 2.162 -19.227 1.00 93.88 210 GLN A O 1
ATOM 1698 N N . TYR A 1 211 ? -5.972 0.585 -19.608 1.00 92.94 211 TYR A N 1
ATOM 1699 C CA . TYR A 1 211 ? -4.849 1.284 -18.978 1.00 92.94 211 TYR A CA 1
ATOM 1700 C C . TYR A 1 211 ? -3.886 1.867 -20.018 1.00 92.94 211 TYR A C 1
ATOM 1702 O O . TYR A 1 211 ? -2.674 1.930 -19.799 1.00 92.94 211 TYR A O 1
ATOM 1710 N N . SER A 1 212 ? -4.399 2.301 -21.175 1.00 91.88 212 SER A N 1
ATOM 1711 C CA . SER A 1 212 ? -3.554 2.868 -22.228 1.00 91.88 212 SER A CA 1
ATOM 1712 C C . SER A 1 212 ? -2.831 4.147 -21.795 1.00 91.88 212 SER A C 1
ATOM 1714 O O . SER A 1 212 ? -1.692 4.379 -22.198 1.00 91.88 212 SER A O 1
ATOM 1716 N N . ASP A 1 213 ? -3.478 4.968 -20.964 1.00 94.75 213 ASP A N 1
ATOM 1717 C CA . ASP A 1 213 ? -2.898 6.190 -20.407 1.00 94.75 213 ASP A CA 1
ATOM 1718 C C . ASP A 1 213 ? -2.074 5.891 -19.145 1.00 94.75 213 ASP A C 1
ATOM 1720 O O . ASP A 1 213 ? -2.614 5.539 -18.094 1.00 94.75 213 ASP A O 1
ATOM 1724 N N . ASN A 1 214 ? -0.759 6.120 -19.224 1.00 96.19 214 ASN A N 1
ATOM 1725 C CA . ASN A 1 214 ? 0.168 5.934 -18.104 1.00 96.19 214 ASN A CA 1
ATOM 1726 C C . ASN A 1 214 ? -0.202 6.761 -16.861 1.00 96.19 214 ASN A C 1
ATOM 1728 O O . ASN A 1 214 ? 0.177 6.387 -15.751 1.00 96.19 214 ASN A O 1
ATOM 1732 N N . LYS A 1 215 ? -0.954 7.862 -17.007 1.00 95.81 215 LYS A N 1
ATOM 1733 C CA . LYS A 1 215 ? -1.416 8.671 -15.866 1.00 95.81 215 LYS A CA 1
ATOM 1734 C C . LYS A 1 215 ? -2.417 7.936 -14.975 1.00 95.81 215 LYS A C 1
ATOM 1736 O O . LYS A 1 215 ? -2.587 8.327 -13.825 1.00 95.81 215 LYS A O 1
ATOM 1741 N N . GLN A 1 216 ? -3.068 6.891 -15.486 1.00 95.44 216 GLN A N 1
ATOM 1742 C CA . GLN A 1 216 ? -4.042 6.095 -14.735 1.00 95.44 216 GLN A CA 1
ATOM 1743 C C . GLN A 1 216 ? -3.396 4.938 -13.966 1.00 95.44 216 GLN A C 1
ATOM 1745 O O . GLN A 1 216 ? -4.016 4.403 -13.048 1.00 95.44 216 GLN A O 1
ATOM 1750 N N . LEU A 1 217 ? -2.154 4.565 -14.304 1.00 96.62 217 LEU A N 1
ATOM 1751 C CA . LEU A 1 217 ? -1.463 3.434 -13.681 1.00 96.62 217 LEU A CA 1
ATOM 1752 C C . LEU A 1 217 ? -1.315 3.574 -12.162 1.00 96.62 217 LEU A C 1
ATOM 1754 O O . LEU A 1 217 ? -1.611 2.592 -11.493 1.00 96.62 217 LEU A O 1
ATOM 1758 N N . PRO A 1 218 ? -0.938 4.735 -11.583 1.00 97.00 218 PRO A N 1
ATOM 1759 C CA . PRO A 1 218 ? -0.815 4.843 -10.129 1.00 97.00 218 PRO A CA 1
ATOM 1760 C C . PRO A 1 218 ? -2.131 4.542 -9.405 1.00 97.00 218 PRO A C 1
ATOM 1762 O O . PRO A 1 218 ? -2.144 3.765 -8.456 1.00 97.00 218 PRO A O 1
ATOM 1765 N N . PHE A 1 219 ? -3.247 5.069 -9.917 1.00 95.25 219 PHE A N 1
ATOM 1766 C CA . PHE A 1 219 ? -4.576 4.818 -9.361 1.00 95.25 219 PHE A CA 1
ATOM 1767 C C . PHE A 1 219 ? -5.004 3.350 -9.522 1.00 95.25 219 PHE A C 1
ATOM 1769 O O . PHE A 1 219 ? -5.525 2.740 -8.590 1.00 95.25 219 PHE A O 1
ATOM 1776 N N . ALA A 1 220 ? -4.770 2.761 -10.700 1.00 97.00 220 ALA A N 1
ATOM 1777 C CA . ALA A 1 220 ? -5.070 1.352 -10.947 1.00 97.00 220 ALA A CA 1
ATOM 1778 C C . ALA A 1 220 ? -4.233 0.426 -10.050 1.00 97.00 220 ALA A C 1
ATOM 1780 O O . ALA A 1 220 ? -4.755 -0.553 -9.519 1.00 97.00 220 ALA A O 1
ATOM 1781 N N . MET A 1 221 ? -2.958 0.765 -9.855 1.00 97.50 221 MET A N 1
ATOM 1782 C CA . MET A 1 221 ? -2.023 0.046 -8.999 1.00 97.50 221 MET A CA 1
ATOM 1783 C C . MET A 1 221 ? -2.491 0.076 -7.543 1.00 97.50 221 MET A C 1
ATOM 1785 O O . MET A 1 221 ? -2.662 -0.976 -6.940 1.00 97.50 221 MET A O 1
ATOM 1789 N N . GLU A 1 222 ? -2.755 1.263 -6.998 1.00 96.94 222 GLU A N 1
ATOM 1790 C CA . GLU A 1 222 ? -3.241 1.450 -5.626 1.00 96.94 222 GLU A CA 1
ATOM 1791 C C . GLU A 1 222 ? -4.520 0.644 -5.362 1.00 96.94 222 GLU A C 1
ATOM 1793 O O . GLU A 1 222 ? -4.610 -0.108 -4.387 1.00 96.94 222 GLU A O 1
ATOM 1798 N N . ARG A 1 223 ? -5.484 0.732 -6.287 1.00 97.25 223 ARG A N 1
ATOM 1799 C CA . ARG A 1 223 ? -6.740 -0.016 -6.216 1.00 97.25 223 ARG A CA 1
ATOM 1800 C C . ARG A 1 223 ? -6.504 -1.526 -6.167 1.00 97.25 223 ARG A C 1
ATOM 1802 O O . ARG A 1 223 ? -6.984 -2.185 -5.250 1.00 97.25 223 ARG A O 1
ATOM 1809 N N . LEU A 1 224 ? -5.784 -2.066 -7.150 1.00 98.00 224 LEU A N 1
ATOM 1810 C CA . LEU A 1 224 ? -5.586 -3.509 -7.300 1.00 98.00 224 LEU A CA 1
ATOM 1811 C C . LEU A 1 224 ? -4.720 -4.107 -6.183 1.00 98.00 224 LEU A C 1
ATOM 1813 O O . LEU A 1 224 ? -4.950 -5.253 -5.798 1.00 98.00 224 LEU A O 1
ATOM 1817 N N . ILE A 1 225 ? -3.760 -3.343 -5.648 1.00 98.50 225 ILE A N 1
ATOM 1818 C CA . ILE A 1 225 ? -2.993 -3.739 -4.462 1.00 98.50 225 ILE A CA 1
ATOM 1819 C C . ILE A 1 225 ? -3.932 -3.895 -3.273 1.00 98.50 225 ILE A C 1
ATOM 1821 O O . ILE A 1 225 ? -3.931 -4.949 -2.643 1.00 98.50 225 ILE A O 1
ATOM 1825 N N . GLY A 1 226 ? -4.750 -2.876 -2.996 1.00 98.19 226 GLY A N 1
ATOM 1826 C CA . GLY A 1 226 ? -5.725 -2.923 -1.911 1.00 98.19 226 GLY A CA 1
ATOM 1827 C C . GLY A 1 226 ? -6.667 -4.116 -2.031 1.00 98.19 226 GLY A C 1
ATOM 1828 O O . GLY A 1 226 ? -6.828 -4.863 -1.067 1.00 98.19 226 GLY A O 1
ATOM 1829 N N . ASP A 1 227 ? -7.232 -4.321 -3.227 1.00 98.31 227 ASP A N 1
ATOM 1830 C CA . ASP A 1 227 ? -8.152 -5.429 -3.514 1.00 98.31 227 ASP A CA 1
ATOM 1831 C C . ASP A 1 227 ? -7.470 -6.780 -3.219 1.00 98.31 227 ASP A C 1
ATOM 1833 O O . ASP A 1 227 ? -8.004 -7.603 -2.480 1.00 98.31 227 ASP A O 1
ATOM 1837 N N . LYS A 1 228 ? -6.228 -6.978 -3.691 1.00 98.19 228 LYS A N 1
ATOM 1838 C CA . LYS A 1 228 ? -5.450 -8.200 -3.427 1.00 98.19 228 LYS A CA 1
ATOM 1839 C C . LYS A 1 228 ? -5.109 -8.405 -1.954 1.00 98.19 228 LYS A C 1
ATOM 1841 O O . LYS A 1 228 ? -5.115 -9.549 -1.498 1.00 98.19 228 LYS A O 1
ATOM 1846 N N . ILE A 1 229 ? -4.740 -7.352 -1.224 1.00 98.44 229 ILE A N 1
ATOM 1847 C CA . ILE A 1 229 ? -4.429 -7.479 0.206 1.00 98.44 229 ILE A CA 1
ATOM 1848 C C . ILE A 1 229 ? -5.695 -7.903 0.942 1.00 98.44 229 ILE A C 1
ATOM 1850 O O . ILE A 1 229 ? -5.685 -8.926 1.623 1.00 98.44 229 ILE A O 1
ATOM 1854 N N . TYR A 1 230 ? -6.794 -7.172 0.751 1.00 98.38 230 TYR A N 1
ATOM 1855 C CA . TYR A 1 230 ? -8.055 -7.460 1.424 1.00 98.38 230 TYR A CA 1
ATOM 1856 C C . TYR A 1 230 ? -8.589 -8.859 1.080 1.00 98.38 230 TYR A C 1
ATOM 1858 O O . TYR A 1 230 ? -8.977 -9.599 1.984 1.00 98.38 230 TYR A O 1
ATOM 1866 N N . ASP A 1 231 ? -8.515 -9.280 -0.187 1.00 97.56 231 ASP A N 1
ATOM 1867 C CA . ASP A 1 231 ? -8.917 -10.625 -0.608 1.00 97.56 231 ASP A CA 1
ATOM 1868 C C . ASP A 1 231 ? -8.102 -11.733 0.065 1.00 97.56 231 ASP A C 1
ATOM 1870 O O . ASP A 1 231 ? -8.674 -12.739 0.487 1.00 97.56 231 ASP A O 1
ATOM 1874 N N . ASN A 1 232 ? -6.781 -11.572 0.181 1.00 97.19 232 ASN A N 1
ATOM 1875 C CA . ASN A 1 232 ? -5.928 -12.561 0.848 1.00 97.19 232 ASN A CA 1
ATOM 1876 C C . ASN A 1 232 ? -6.152 -12.589 2.364 1.00 97.19 232 ASN A C 1
ATOM 1878 O O . ASN A 1 232 ? -6.078 -13.654 2.970 1.00 97.19 232 ASN A O 1
ATOM 1882 N N . LEU A 1 233 ? -6.448 -11.444 2.985 1.00 97.31 233 LEU A N 1
ATOM 1883 C CA . LEU A 1 233 ? -6.795 -11.410 4.405 1.00 97.31 233 LEU A CA 1
ATOM 1884 C C . LEU A 1 233 ? -8.149 -12.087 4.652 1.00 97.31 233 LEU A C 1
ATOM 1886 O O . LEU A 1 233 ? -8.273 -12.911 5.552 1.00 97.31 233 LEU A O 1
ATOM 1890 N N . ARG A 1 234 ? -9.150 -11.793 3.816 1.00 96.25 234 ARG A N 1
ATOM 1891 C CA . ARG A 1 234 ? -10.517 -12.310 3.960 1.00 96.25 234 ARG A CA 1
ATOM 1892 C C . ARG A 1 234 ? -10.626 -13.804 3.677 1.00 96.25 234 ARG A C 1
ATOM 1894 O O . ARG A 1 234 ? -11.322 -14.511 4.396 1.00 96.25 234 ARG A O 1
ATOM 1901 N N . ASN A 1 235 ? -9.987 -14.275 2.609 1.00 95.62 235 ASN A N 1
ATOM 1902 C CA . ASN A 1 235 ? -10.075 -15.675 2.183 1.00 95.62 235 ASN A CA 1
ATOM 1903 C C . ASN A 1 235 ? -8.985 -16.559 2.813 1.00 95.62 235 ASN A C 1
ATOM 1905 O O . ASN A 1 235 ? -8.946 -17.763 2.557 1.00 95.62 235 ASN A O 1
ATOM 1909 N N . GLY A 1 236 ? -8.107 -15.958 3.618 1.00 93.38 236 GLY A N 1
ATOM 1910 C CA . GLY A 1 236 ? -6.927 -16.596 4.175 1.00 93.38 236 GLY A CA 1
ATOM 1911 C C . GLY A 1 236 ? -5.783 -16.738 3.169 1.00 93.38 236 GLY A C 1
ATOM 1912 O O . GLY A 1 236 ? -5.953 -16.685 1.948 1.00 93.38 236 GLY A O 1
ATOM 1913 N N . PHE A 1 237 ? -4.582 -16.956 3.699 1.00 94.19 237 PHE A N 1
ATOM 1914 C CA . PHE A 1 237 ? -3.357 -17.087 2.915 1.00 94.19 237 PHE A CA 1
ATOM 1915 C C . PHE A 1 237 ? -2.479 -18.202 3.480 1.00 94.19 237 PHE A C 1
ATOM 1917 O O . PHE A 1 237 ? -2.140 -18.203 4.659 1.00 94.19 237 PHE A O 1
ATOM 1924 N N . GLU A 1 238 ? -2.111 -19.174 2.639 1.00 91.88 238 GLU A N 1
ATOM 1925 C CA . GLU A 1 238 ? -1.222 -20.293 3.008 1.00 91.88 238 GLU A CA 1
ATOM 1926 C C . GLU A 1 238 ? -1.634 -21.039 4.299 1.00 91.88 238 GLU A C 1
ATOM 1928 O O . GLU A 1 238 ? -0.795 -21.481 5.090 1.00 91.88 238 GLU A O 1
ATOM 1933 N N . GLY A 1 239 ? -2.947 -21.207 4.491 1.00 89.31 239 GLY A N 1
ATOM 1934 C CA . GLY A 1 239 ? -3.533 -21.890 5.649 1.00 89.31 239 GLY A CA 1
ATOM 1935 C C . GLY A 1 239 ? -3.642 -21.029 6.909 1.00 89.31 239 GLY A C 1
ATOM 1936 O O . GLY A 1 239 ? -3.946 -21.566 7.970 1.00 89.31 239 GLY A O 1
ATOM 1937 N N . GLU A 1 240 ? -3.380 -19.725 6.812 1.00 92.25 240 GLU A N 1
ATOM 1938 C CA . GLU A 1 240 ? -3.666 -18.754 7.863 1.00 92.25 240 GLU A CA 1
ATOM 1939 C C . GLU A 1 240 ? -4.966 -18.010 7.592 1.00 92.25 240 GLU A C 1
ATOM 1941 O O . GLU A 1 240 ? -5.185 -17.517 6.485 1.00 92.25 240 GLU A O 1
ATOM 1946 N N . GLU A 1 241 ? -5.798 -17.906 8.622 1.00 94.69 241 GLU A N 1
ATOM 1947 C CA . GLU A 1 241 ? -6.991 -17.067 8.631 1.00 94.69 241 GLU A CA 1
ATOM 1948 C C . GLU A 1 241 ? -6.681 -15.760 9.366 1.00 94.69 241 GLU A C 1
ATOM 1950 O O . GLU A 1 241 ? -5.999 -15.755 10.396 1.00 94.69 241 GLU A O 1
ATOM 1955 N N . PHE A 1 242 ? -7.186 -14.649 8.836 1.00 95.25 242 PHE A N 1
ATOM 1956 C CA . PHE A 1 242 ? -7.055 -13.333 9.449 1.00 95.25 242 PHE A CA 1
ATOM 1957 C C . PHE A 1 242 ? -8.428 -12.872 9.931 1.00 95.25 242 PHE A C 1
ATOM 1959 O O . PHE A 1 242 ? -9.422 -13.019 9.221 1.00 95.25 242 PHE A O 1
ATOM 1966 N N . ASP A 1 243 ? -8.488 -12.289 11.128 1.00 94.25 243 ASP A N 1
ATOM 1967 C CA . ASP A 1 243 ? -9.738 -11.775 11.694 1.00 94.25 243 ASP A CA 1
ATOM 1968 C C . ASP A 1 243 ? -10.093 -10.397 11.114 1.00 94.25 243 ASP A C 1
ATOM 1970 O O . ASP A 1 243 ? -10.076 -9.382 11.808 1.00 94.25 243 ASP A O 1
ATOM 1974 N N . VAL A 1 244 ? -10.383 -10.355 9.813 1.00 95.81 244 VAL A N 1
ATOM 1975 C CA . VAL A 1 244 ? -10.815 -9.142 9.105 1.00 95.81 244 VAL A CA 1
ATOM 1976 C C . VAL A 1 244 ? -12.341 -9.083 8.970 1.00 95.81 244 VAL A C 1
ATOM 1978 O O . VAL A 1 244 ? -13.010 -10.122 8.964 1.00 95.81 244 VAL A O 1
ATOM 1981 N N . PRO A 1 245 ? -12.947 -7.885 8.876 1.00 96.62 245 PRO A N 1
ATOM 1982 C CA . PRO A 1 245 ? -14.381 -7.761 8.627 1.00 96.62 245 PRO A CA 1
ATOM 1983 C C . PRO A 1 245 ? -14.760 -8.330 7.254 1.00 96.62 245 PRO A C 1
ATOM 1985 O O . PRO A 1 245 ? -14.043 -8.145 6.267 1.00 96.62 245 PRO A O 1
ATOM 1988 N N . ALA A 1 246 ? -15.926 -8.973 7.174 1.00 95.56 246 ALA A N 1
ATOM 1989 C CA . ALA A 1 246 ? -16.567 -9.272 5.896 1.00 95.56 246 ALA A CA 1
ATOM 1990 C C . ALA A 1 246 ? -17.123 -7.980 5.263 1.00 95.56 246 ALA A C 1
ATOM 1992 O O . ALA A 1 246 ? -17.431 -7.042 6.005 1.00 95.56 246 ALA A O 1
ATOM 1993 N N . PRO A 1 247 ? -17.292 -7.924 3.927 1.00 95.94 247 PRO A N 1
ATOM 1994 C CA . PRO A 1 247 ? -17.927 -6.789 3.269 1.00 95.94 247 PRO A CA 1
ATOM 1995 C C . PRO A 1 247 ? -19.304 -6.503 3.867 1.00 95.94 247 PRO A C 1
ATOM 1997 O O . PRO A 1 247 ? -20.091 -7.422 4.113 1.00 95.94 247 PRO A O 1
ATOM 2000 N N . LEU A 1 248 ? -19.585 -5.227 4.111 1.00 94.69 248 LEU A N 1
ATOM 2001 C CA . LEU A 1 248 ? -20.841 -4.801 4.714 1.00 94.69 248 LEU A CA 1
ATOM 2002 C C . LEU A 1 248 ? -21.963 -4.760 3.667 1.00 94.69 248 LEU A C 1
ATOM 2004 O O . LEU A 1 248 ? -21.705 -4.491 2.490 1.00 94.69 248 LEU A O 1
ATOM 2008 N N . PRO A 1 249 ? -23.226 -4.989 4.070 1.00 91.88 249 PRO A N 1
ATOM 2009 C CA . PRO A 1 249 ? -24.358 -4.766 3.182 1.00 91.88 249 PRO A CA 1
ATOM 2010 C C . PRO A 1 249 ? -24.479 -3.277 2.831 1.00 91.88 249 PRO A C 1
ATOM 2012 O O . PRO A 1 249 ? -24.156 -2.406 3.637 1.00 91.88 249 PRO A O 1
ATOM 2015 N N . ALA A 1 250 ? -25.042 -2.970 1.659 1.00 83.94 250 ALA A N 1
ATOM 2016 C CA . ALA A 1 250 ? -25.257 -1.588 1.209 1.00 83.94 250 ALA A CA 1
ATOM 2017 C C . ALA A 1 250 ? -26.146 -0.752 2.157 1.00 83.94 250 ALA A C 1
ATOM 2019 O O . ALA A 1 250 ? -26.149 0.473 2.087 1.00 83.94 250 ALA A O 1
ATOM 2020 N N . THR A 1 251 ? -26.907 -1.413 3.034 1.00 85.50 251 THR A N 1
ATOM 2021 C CA . THR A 1 251 ? -27.777 -0.802 4.047 1.00 85.50 251 THR A CA 1
ATOM 2022 C C . THR A 1 251 ? -27.072 -0.514 5.369 1.00 85.50 251 THR A C 1
ATOM 2024 O O . THR A 1 251 ? -27.727 -0.026 6.285 1.00 85.50 251 THR A O 1
ATOM 2027 N N . ALA A 1 252 ? -25.791 -0.870 5.508 1.00 88.62 252 ALA A N 1
ATOM 2028 C CA . ALA A 1 252 ? -25.058 -0.656 6.748 1.00 88.62 252 ALA A CA 1
ATOM 2029 C C . ALA A 1 252 ? -25.024 0.837 7.113 1.00 88.62 252 ALA A C 1
ATOM 2031 O O . ALA A 1 252 ? -25.007 1.707 6.235 1.00 88.62 252 ALA A O 1
ATOM 2032 N N . SER A 1 253 ? -24.985 1.148 8.402 1.00 90.56 253 SER A N 1
ATOM 2033 C CA . SER A 1 253 ? -24.842 2.527 8.867 1.00 90.56 253 SER A CA 1
ATOM 2034 C C . SER A 1 253 ? -23.402 3.031 8.686 1.00 90.56 253 SER A C 1
ATOM 2036 O O . SER A 1 253 ? -22.461 2.262 8.440 1.00 90.56 253 SER A O 1
ATOM 2038 N N . PHE A 1 254 ? -23.202 4.349 8.796 1.00 90.88 254 PHE A N 1
ATOM 2039 C CA . PHE A 1 254 ? -21.854 4.915 8.857 1.00 90.88 254 PHE A CA 1
ATOM 2040 C C . PHE A 1 254 ? -21.067 4.385 10.070 1.00 90.88 254 PHE A C 1
ATOM 2042 O O . PHE A 1 254 ? -19.902 4.032 9.917 1.00 90.88 254 PHE A O 1
ATOM 2049 N N . GLU A 1 255 ? -21.713 4.224 11.228 1.00 91.50 255 GLU A N 1
ATOM 2050 C CA . GLU A 1 255 ? -21.102 3.669 12.447 1.00 91.50 255 GLU A CA 1
ATOM 2051 C C . GLU A 1 255 ? -20.615 2.225 12.235 1.00 91.50 255 GLU A C 1
ATOM 2053 O O . GLU A 1 255 ? -19.452 1.921 12.488 1.00 91.50 255 GLU A O 1
ATOM 2058 N N . GLU A 1 256 ? -21.444 1.350 11.650 1.00 93.19 256 GLU A N 1
ATOM 2059 C CA . GLU A 1 256 ? -21.043 -0.027 11.306 1.00 93.19 256 GLU A CA 1
ATOM 2060 C C . GLU A 1 256 ? -19.858 -0.053 10.330 1.00 93.19 256 GLU A C 1
ATOM 2062 O O . GLU A 1 256 ? -18.993 -0.930 10.394 1.00 93.19 256 GLU A O 1
ATOM 2067 N N . THR A 1 257 ? -19.793 0.936 9.436 1.00 93.69 257 THR A N 1
ATOM 2068 C CA . THR A 1 257 ? -18.678 1.093 8.497 1.00 93.69 257 THR A CA 1
ATOM 2069 C C . THR A 1 257 ? -17.388 1.442 9.225 1.00 93.69 257 THR A C 1
ATOM 2071 O O . THR A 1 257 ? -16.354 0.828 8.961 1.00 93.69 257 THR A O 1
ATOM 2074 N N . VAL A 1 258 ? -17.443 2.388 10.162 1.00 95.00 258 VAL A N 1
ATOM 2075 C CA . VAL A 1 258 ? -16.288 2.772 10.977 1.00 95.00 258 VAL A CA 1
ATOM 2076 C C . VAL A 1 258 ? -15.837 1.623 11.881 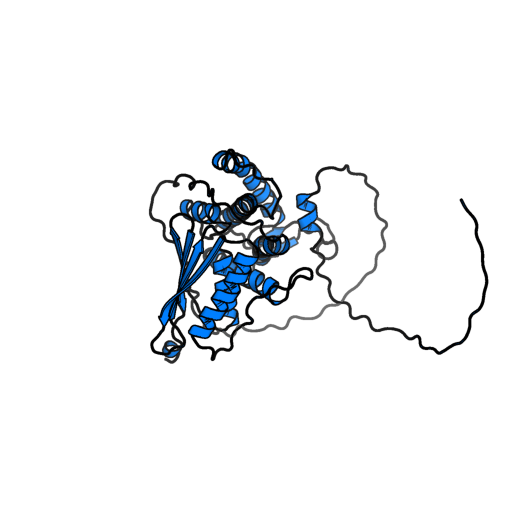1.00 95.00 258 VAL A C 1
ATOM 2078 O O . VAL A 1 258 ? -14.634 1.383 11.983 1.00 95.00 258 VAL A O 1
ATOM 2081 N N . GLU A 1 259 ? -16.758 0.860 12.471 1.00 95.75 259 GLU A N 1
ATOM 2082 C CA . GLU A 1 259 ? -16.423 -0.344 13.245 1.00 95.75 259 GLU A CA 1
ATOM 2083 C C . GLU A 1 259 ? -15.754 -1.424 12.383 1.00 95.75 259 GLU A C 1
ATOM 2085 O O . GLU A 1 259 ? -14.767 -2.034 12.802 1.00 95.75 259 GLU A O 1
ATOM 2090 N N . GLY A 1 260 ? -16.207 -1.610 11.140 1.00 96.62 260 GLY A N 1
ATOM 2091 C CA . GLY A 1 260 ? -15.521 -2.463 10.169 1.00 96.62 260 GLY A CA 1
ATOM 2092 C C . GLY A 1 260 ? -14.078 -2.011 9.922 1.00 96.62 260 GLY A C 1
ATOM 2093 O O . GLY A 1 260 ? -13.150 -2.813 10.018 1.00 96.62 260 GLY A O 1
ATOM 2094 N N . VAL A 1 261 ? -13.862 -0.713 9.688 1.00 97.44 261 VAL A N 1
ATOM 2095 C CA . VAL A 1 261 ? -12.513 -0.149 9.505 1.00 97.44 261 VAL A CA 1
ATOM 2096 C C . VAL A 1 261 ? -11.647 -0.343 10.755 1.00 97.44 261 VAL A C 1
ATOM 2098 O O . VAL A 1 261 ? -10.495 -0.760 10.632 1.00 97.44 261 VAL A O 1
ATOM 2101 N N . LYS A 1 262 ? -12.188 -0.117 11.960 1.00 97.56 262 LYS A N 1
ATOM 2102 C CA . LYS A 1 262 ? -11.481 -0.374 13.228 1.00 97.56 262 LYS A CA 1
ATOM 2103 C C . LYS A 1 262 ? -11.035 -1.828 13.334 1.00 97.56 262 LYS A C 1
ATOM 2105 O O . LYS A 1 262 ? -9.871 -2.070 13.645 1.00 97.56 262 LYS A O 1
ATOM 2110 N N . LYS A 1 263 ? -11.925 -2.778 13.028 1.00 97.50 263 LYS A N 1
ATOM 2111 C CA . LYS A 1 263 ? -11.609 -4.212 13.049 1.00 97.50 263 LYS A CA 1
ATOM 2112 C C . LYS A 1 263 ? -10.511 -4.574 12.044 1.00 97.50 263 LYS A C 1
ATOM 2114 O O . LYS A 1 263 ? -9.610 -5.345 12.355 1.00 97.50 263 LYS A O 1
ATOM 2119 N N . LEU A 1 264 ? -10.558 -4.004 10.841 1.00 97.94 264 LEU A N 1
ATOM 2120 C CA . LEU A 1 264 ? -9.520 -4.226 9.834 1.00 97.94 264 LEU A CA 1
ATOM 2121 C C . LEU A 1 264 ? -8.152 -3.709 10.311 1.00 97.94 264 LEU A C 1
ATOM 2123 O O . LEU A 1 264 ? -7.144 -4.403 10.183 1.00 97.94 264 LEU A O 1
ATOM 2127 N N . LEU A 1 265 ? -8.110 -2.509 10.895 1.00 97.62 265 LEU A N 1
ATOM 2128 C CA . LEU A 1 265 ? -6.867 -1.929 11.407 1.00 97.62 265 LEU A CA 1
ATOM 2129 C C . LEU A 1 265 ? -6.343 -2.639 12.655 1.00 97.62 265 LEU A C 1
ATOM 2131 O O . LEU A 1 265 ? -5.125 -2.743 12.813 1.00 97.62 265 LEU A O 1
ATOM 2135 N N . SER A 1 266 ? -7.214 -3.168 13.520 1.00 97.44 266 SER A N 1
ATOM 2136 C CA . SER A 1 266 ? -6.756 -3.982 14.648 1.00 97.44 266 SER A CA 1
ATOM 2137 C C . SER A 1 266 ? -6.008 -5.218 14.159 1.00 97.44 266 SER A C 1
ATOM 2139 O O . SER A 1 266 ? -4.955 -5.522 14.708 1.00 97.44 266 SER A O 1
ATOM 2141 N N . THR A 1 267 ? -6.435 -5.847 13.054 1.00 97.00 267 THR A N 1
ATOM 2142 C CA . THR A 1 267 ? -5.672 -6.941 12.432 1.00 97.00 267 THR A CA 1
ATOM 2143 C C . THR A 1 267 ? -4.264 -6.499 12.019 1.00 97.00 267 THR A C 1
ATOM 2145 O O . THR A 1 267 ? -3.301 -7.225 12.256 1.00 97.00 267 THR A O 1
ATOM 2148 N N . PHE A 1 268 ? -4.113 -5.308 11.427 1.00 97.81 268 PHE A N 1
ATOM 2149 C CA . PHE A 1 268 ? -2.800 -4.772 11.040 1.00 97.81 268 PHE A CA 1
ATOM 2150 C C . PHE A 1 268 ? -1.898 -4.572 12.268 1.00 97.81 268 PHE A C 1
ATOM 2152 O O . PHE A 1 268 ? -0.739 -4.993 12.268 1.00 97.81 268 PHE A O 1
ATOM 2159 N N . VAL A 1 269 ? -2.431 -3.969 13.334 1.00 97.06 269 VAL A N 1
ATOM 2160 C CA . VAL A 1 269 ? -1.705 -3.746 14.597 1.00 97.06 269 VAL A CA 1
ATOM 2161 C C . VAL A 1 269 ? -1.322 -5.075 15.259 1.00 97.06 269 VAL A C 1
ATOM 2163 O O . VAL A 1 269 ? -0.171 -5.254 15.666 1.00 97.06 269 VAL A O 1
ATOM 2166 N N . ASP A 1 270 ? -2.242 -6.038 15.310 1.00 96.69 270 ASP A N 1
ATOM 2167 C CA . ASP A 1 270 ? -2.013 -7.360 15.901 1.00 96.69 270 ASP A CA 1
ATOM 2168 C C . ASP A 1 270 ? -0.939 -8.152 15.149 1.00 96.69 270 ASP A C 1
ATOM 2170 O O . ASP A 1 270 ? -0.146 -8.867 15.765 1.00 96.69 270 ASP A O 1
ATOM 2174 N N . LYS A 1 271 ? -0.857 -7.971 13.825 1.00 97.19 271 LYS A N 1
ATOM 2175 C CA . LYS A 1 271 ? 0.174 -8.561 12.957 1.00 97.19 271 LYS A CA 1
ATOM 2176 C C . LYS A 1 271 ? 1.478 -7.757 12.909 1.00 97.19 271 LYS A C 1
ATOM 2178 O O . LYS A 1 271 ? 2.364 -8.084 12.122 1.00 97.19 271 LYS A O 1
ATOM 2183 N N . GLY A 1 272 ? 1.627 -6.744 13.765 1.00 96.06 272 GLY A N 1
ATOM 2184 C CA . GLY A 1 272 ? 2.874 -6.002 13.959 1.00 96.06 272 GLY A CA 1
ATOM 2185 C C . GLY A 1 272 ? 3.128 -4.880 12.950 1.00 96.06 272 GLY A C 1
ATOM 2186 O O . GLY A 1 272 ? 4.234 -4.346 12.920 1.00 96.06 272 GLY A O 1
ATOM 2187 N N . TYR A 1 273 ? 2.135 -4.494 12.143 1.00 97.00 273 TYR A N 1
ATOM 2188 C CA . TYR A 1 273 ? 2.280 -3.418 11.155 1.00 97.00 273 TYR A CA 1
ATOM 2189 C C . TYR A 1 273 ? 2.494 -2.046 11.801 1.00 97.00 273 TYR A C 1
ATOM 2191 O O . TYR A 1 273 ? 3.298 -1.251 11.327 1.00 97.00 273 TYR A O 1
ATOM 2199 N N . ALA A 1 274 ? 1.780 -1.756 12.887 1.00 96.06 274 ALA A N 1
ATOM 2200 C CA . ALA A 1 274 ? 1.861 -0.497 13.621 1.00 96.06 274 ALA A CA 1
ATOM 2201 C C . ALA A 1 274 ? 1.837 -0.759 15.130 1.00 96.06 274 ALA A C 1
ATOM 2203 O O . ALA A 1 274 ? 1.445 -1.835 15.581 1.00 96.06 274 ALA A O 1
ATOM 2204 N N . ILE A 1 275 ? 2.259 0.228 15.920 1.00 95.00 275 ILE A N 1
ATOM 2205 C CA . ILE A 1 275 ? 2.233 0.141 17.388 1.00 95.00 275 ILE A CA 1
ATOM 2206 C C . ILE A 1 275 ? 0.798 0.267 17.886 1.00 95.00 275 ILE A C 1
ATOM 2208 O O . ILE A 1 275 ? 0.378 -0.453 18.793 1.00 95.00 275 ILE A O 1
ATOM 2212 N N . ARG A 1 276 ? 0.060 1.196 17.279 1.00 94.81 276 ARG A N 1
ATOM 2213 C CA . ARG A 1 276 ? -1.321 1.512 17.607 1.00 94.81 276 ARG A CA 1
ATOM 2214 C C . ARG A 1 276 ? -2.026 2.065 16.374 1.00 94.81 276 ARG A C 1
ATOM 2216 O O . ARG A 1 276 ? -1.401 2.733 15.554 1.00 94.81 276 ARG A O 1
ATOM 2223 N N . GLY A 1 277 ? -3.322 1.798 16.275 1.00 95.44 277 GLY A N 1
ATOM 2224 C CA . GLY A 1 277 ? -4.216 2.426 15.315 1.00 95.44 277 GLY A CA 1
ATOM 2225 C C . GLY A 1 277 ? -5.468 2.916 16.027 1.00 95.44 277 GLY A C 1
ATOM 2226 O O . GLY A 1 277 ? -6.047 2.180 16.824 1.00 95.44 277 GLY A O 1
ATOM 2227 N N . ASP A 1 278 ? -5.873 4.150 15.757 1.00 95.62 278 ASP A N 1
ATOM 2228 C CA . ASP A 1 278 ? -7.114 4.731 16.259 1.00 95.62 278 ASP A CA 1
ATOM 2229 C C . ASP A 1 278 ? -7.957 5.222 15.084 1.00 95.62 278 ASP A C 1
ATOM 2231 O O . ASP A 1 278 ? -7.439 5.836 14.152 1.00 95.62 278 ASP A O 1
ATOM 2235 N N . VAL A 1 279 ? -9.269 5.000 15.155 1.00 96.31 279 VAL A N 1
ATOM 2236 C CA . VAL A 1 279 ? -10.231 5.546 14.192 1.00 96.31 279 VAL A CA 1
ATOM 2237 C C . VAL A 1 279 ? -11.203 6.440 14.939 1.00 96.31 279 VAL A C 1
ATOM 2239 O O . VAL A 1 279 ? -11.866 5.993 15.879 1.00 96.31 279 VAL A O 1
ATOM 2242 N N . LYS A 1 280 ? -11.280 7.706 14.534 1.00 93.44 280 LYS A N 1
ATOM 2243 C CA . LYS A 1 280 ? -12.169 8.705 15.129 1.00 93.44 280 LYS A CA 1
ATOM 2244 C C . LYS A 1 280 ? -13.161 9.199 14.098 1.00 93.44 280 LYS A C 1
ATOM 2246 O O . LYS A 1 280 ? -12.782 9.637 13.017 1.00 93.44 280 LYS A O 1
ATOM 2251 N N . GLU A 1 281 ? -14.433 9.185 14.455 1.00 89.62 281 GLU A N 1
ATOM 2252 C CA . GLU A 1 281 ? -15.458 9.845 13.659 1.00 89.62 281 GLU A CA 1
ATOM 2253 C C . GLU A 1 281 ? -15.299 11.358 13.790 1.00 89.62 281 GLU A C 1
ATOM 2255 O O . GLU A 1 281 ? -15.166 11.887 14.894 1.00 89.62 281 GLU A O 1
ATOM 2260 N N . SER A 1 282 ? -15.269 12.051 12.654 1.00 83.31 282 SER A N 1
ATOM 2261 C CA . SER A 1 282 ? -15.162 13.509 12.617 1.00 83.31 282 SER A CA 1
ATOM 2262 C C . SER A 1 282 ? -16.542 14.144 12.469 1.00 83.31 282 SER A C 1
ATOM 2264 O O . SER A 1 282 ? -16.883 15.058 13.216 1.00 83.31 282 SER A O 1
ATOM 2266 N N . ALA A 1 283 ? -17.354 13.639 11.534 1.00 75.69 283 ALA A N 1
ATOM 2267 C CA . ALA A 1 283 ? -18.738 14.069 11.361 1.00 75.69 283 ALA A CA 1
ATOM 2268 C C . ALA A 1 283 ? -19.525 13.058 10.507 1.00 75.69 283 ALA A C 1
ATOM 2270 O O . ALA A 1 283 ? -19.108 12.790 9.373 1.00 75.69 283 ALA A O 1
ATOM 2271 N N . PRO A 1 284 ? -20.669 12.532 10.978 1.00 75.62 284 PRO A N 1
ATOM 2272 C CA . PRO A 1 284 ? -21.589 11.808 10.112 1.00 75.62 284 PRO A CA 1
ATOM 2273 C C . PRO A 1 284 ? -22.294 12.776 9.150 1.00 75.62 284 PRO A C 1
ATOM 2275 O O . PRO A 1 284 ? -22.523 13.947 9.458 1.00 75.62 284 PRO A O 1
ATOM 2278 N N . SER A 1 285 ? -22.652 12.284 7.967 1.00 73.75 285 SER A N 1
ATOM 2279 C CA . SER A 1 285 ? -23.546 12.987 7.045 1.00 73.75 285 SER A CA 1
ATOM 2280 C C . SER A 1 285 ? -24.962 13.060 7.624 1.00 73.75 285 SER A C 1
ATOM 2282 O O . SER A 1 285 ? -25.375 12.191 8.392 1.00 73.75 285 SER A O 1
ATOM 2284 N N . ALA A 1 286 ? -25.736 14.070 7.218 1.00 67.00 286 ALA A N 1
ATOM 2285 C CA . ALA A 1 286 ? -27.113 14.274 7.681 1.00 67.00 286 ALA A CA 1
ATOM 2286 C C . ALA A 1 286 ? -28.057 13.092 7.374 1.00 67.00 286 ALA A C 1
ATOM 2288 O O . ALA A 1 286 ? -29.079 12.941 8.035 1.00 67.00 286 ALA A O 1
ATOM 2289 N N . ASP A 1 287 ? -27.718 12.258 6.387 1.00 67.12 287 ASP A N 1
ATOM 2290 C CA . ASP A 1 287 ? -28.462 11.057 5.998 1.00 67.12 287 ASP A CA 1
ATOM 2291 C C . ASP A 1 287 ? -27.953 9.764 6.660 1.00 67.12 287 ASP A C 1
ATOM 2293 O O . ASP A 1 287 ? -28.454 8.690 6.344 1.00 67.12 287 ASP A O 1
ATOM 2297 N N . GLY A 1 288 ? -26.953 9.838 7.549 1.00 70.88 288 GLY A N 1
ATOM 2298 C CA . GLY A 1 288 ? -26.429 8.698 8.318 1.00 70.88 288 GLY A CA 1
ATOM 2299 C C . GLY A 1 288 ? -25.670 7.632 7.510 1.00 70.88 288 GLY A C 1
ATOM 2300 O O . GLY A 1 288 ? -25.091 6.719 8.098 1.00 70.88 288 GLY A O 1
ATOM 2301 N N . ASN A 1 289 ? -25.634 7.761 6.179 1.00 73.62 289 ASN A N 1
ATOM 2302 C CA . ASN A 1 289 ? -25.058 6.781 5.251 1.00 73.62 289 ASN A CA 1
ATOM 2303 C C . ASN A 1 289 ? -23.691 7.190 4.681 1.00 73.62 289 ASN A C 1
ATOM 2305 O O . ASN A 1 289 ? -23.026 6.377 4.038 1.00 73.62 289 ASN A O 1
ATOM 2309 N N . GLY A 1 290 ? -23.271 8.434 4.906 1.00 83.81 290 GLY A N 1
ATOM 2310 C CA . GLY A 1 290 ? -21.943 8.952 4.577 1.00 83.81 290 GLY A CA 1
ATOM 2311 C C . GLY A 1 290 ? -21.338 9.686 5.769 1.00 83.81 290 GLY A C 1
ATOM 2312 O O . GLY A 1 290 ? -21.975 9.826 6.812 1.00 83.81 290 GLY A O 1
ATOM 2313 N N . GLY A 1 291 ? -20.119 10.191 5.621 1.00 90.94 291 GLY A N 1
ATOM 2314 C CA . GLY A 1 291 ? -19.457 10.917 6.700 1.00 90.94 291 GLY A CA 1
ATOM 2315 C C . GLY A 1 291 ? -17.953 11.026 6.524 1.00 90.94 291 GLY A C 1
ATOM 2316 O O . GLY A 1 291 ? -17.389 10.631 5.499 1.00 90.94 291 GLY A O 1
ATOM 2317 N N . ARG A 1 292 ? -17.309 11.585 7.545 1.00 94.31 292 ARG A N 1
ATOM 2318 C CA . ARG A 1 292 ? -15.858 11.707 7.648 1.00 94.31 292 ARG A CA 1
ATOM 2319 C C . ARG A 1 292 ? -15.350 11.007 8.892 1.00 94.31 292 ARG A C 1
ATOM 2321 O O . ARG A 1 292 ? -15.908 11.179 9.977 1.00 94.31 292 ARG A O 1
ATOM 2328 N N . PHE A 1 293 ? -14.262 10.274 8.735 1.00 95.81 293 PHE A N 1
ATOM 2329 C CA . PHE A 1 293 ? -13.525 9.671 9.836 1.00 95.81 293 PHE A CA 1
ATOM 2330 C C . PHE A 1 293 ? -12.027 9.850 9.603 1.00 95.81 293 PHE A C 1
ATOM 2332 O O . PHE A 1 293 ? -11.583 10.047 8.474 1.00 95.81 293 PHE A O 1
ATOM 2339 N N . VAL A 1 294 ? -11.262 9.818 10.684 1.00 96.69 294 VAL A N 1
ATOM 2340 C CA . VAL A 1 294 ? -9.811 9.975 10.673 1.00 96.69 294 VAL A CA 1
ATOM 2341 C C . VAL A 1 294 ? -9.187 8.709 11.228 1.00 96.69 294 VAL A C 1
ATOM 2343 O O . VAL A 1 294 ? -9.564 8.261 12.314 1.00 96.69 294 VAL A O 1
ATOM 2346 N N . ILE A 1 295 ? -8.244 8.142 10.485 1.00 97.50 295 ILE A N 1
ATOM 2347 C CA . ILE A 1 295 ? -7.389 7.049 10.940 1.00 97.50 295 ILE A CA 1
ATOM 2348 C C . ILE A 1 295 ? -6.060 7.652 11.378 1.00 97.50 295 ILE A C 1
ATOM 2350 O O . ILE A 1 295 ? -5.458 8.422 10.638 1.00 97.50 295 ILE A O 1
ATOM 2354 N N . ARG A 1 296 ? -5.581 7.285 12.565 1.00 96.56 296 ARG A N 1
ATOM 2355 C CA . ARG A 1 296 ? -4.236 7.621 13.034 1.00 96.56 296 ARG A CA 1
ATOM 2356 C C . ARG A 1 296 ? -3.482 6.340 13.344 1.00 96.56 296 ARG A C 1
ATOM 2358 O O . ARG A 1 296 ? -3.873 5.607 14.251 1.00 96.56 296 ARG A O 1
ATOM 2365 N N . LEU A 1 297 ? -2.393 6.096 12.622 1.00 95.88 297 LEU A N 1
ATOM 2366 C CA . LEU A 1 297 ? -1.459 5.012 12.909 1.00 95.88 297 LEU A CA 1
ATOM 2367 C C . LEU A 1 297 ? -0.205 5.552 13.585 1.00 95.88 297 LEU A C 1
ATOM 2369 O O . LEU A 1 297 ? 0.464 6.445 13.068 1.00 95.88 297 LEU A O 1
ATOM 2373 N N . GLU A 1 298 ? 0.147 4.974 14.727 1.00 94.62 298 GLU A N 1
ATOM 2374 C CA . GLU A 1 298 ? 1.378 5.285 15.443 1.00 94.62 298 GLU A CA 1
ATOM 2375 C C . GLU A 1 298 ? 2.481 4.290 15.073 1.00 94.62 298 GLU A C 1
ATOM 2377 O O . GLU A 1 298 ? 2.337 3.072 15.216 1.00 94.62 298 GLU A O 1
ATOM 2382 N N . GLY A 1 299 ? 3.607 4.824 14.603 1.00 92.50 299 GLY A N 1
ATOM 2383 C CA . GLY A 1 299 ? 4.800 4.069 14.250 1.00 92.50 299 GLY A CA 1
ATOM 2384 C C . GLY A 1 299 ? 4.590 2.957 13.218 1.00 92.50 299 GLY A C 1
ATOM 2385 O O . GLY A 1 299 ? 5.181 1.892 13.429 1.00 92.50 299 GLY A O 1
ATOM 2386 N N . PRO A 1 300 ? 3.825 3.149 12.121 1.00 95.56 300 PRO A N 1
ATOM 2387 C CA . PRO A 1 300 ? 3.628 2.092 11.136 1.00 95.56 300 PRO A CA 1
ATOM 2388 C C . PRO A 1 300 ? 4.962 1.691 10.491 1.00 95.56 300 PRO A C 1
ATOM 2390 O O . PRO A 1 300 ? 5.894 2.495 10.394 1.00 95.56 300 PRO A O 1
ATOM 2393 N N . CYS A 1 301 ? 5.087 0.431 10.086 1.00 94.75 301 CYS A N 1
ATOM 2394 C CA . CYS A 1 301 ? 6.330 -0.178 9.611 1.00 94.75 301 CYS A CA 1
ATOM 2395 C C . CYS A 1 301 ? 6.777 0.308 8.228 1.00 94.75 301 CYS A C 1
ATOM 2397 O O . CYS A 1 301 ? 7.768 -0.184 7.713 1.00 94.75 301 CYS A O 1
ATOM 2399 N N . ASN A 1 302 ? 6.047 1.233 7.615 1.00 94.81 302 ASN A N 1
ATOM 2400 C CA . ASN A 1 302 ? 6.338 1.864 6.330 1.00 94.81 302 ASN A CA 1
ATOM 2401 C C . ASN A 1 302 ? 6.535 3.389 6.454 1.00 94.81 302 ASN A C 1
ATOM 2403 O O . ASN A 1 302 ? 6.561 4.085 5.437 1.00 94.81 302 ASN A O 1
ATOM 2407 N N . LEU A 1 303 ? 6.605 3.926 7.681 1.00 94.69 303 LEU A N 1
ATOM 2408 C CA . LEU A 1 303 ? 6.609 5.368 7.938 1.00 94.69 303 LEU A CA 1
ATOM 2409 C C . LEU A 1 303 ? 7.748 6.089 7.205 1.00 94.69 303 LEU A C 1
ATOM 2411 O O . LEU A 1 303 ? 7.508 7.115 6.563 1.00 94.69 303 LEU A O 1
ATOM 2415 N N . TRP A 1 304 ? 8.971 5.550 7.265 1.00 95.00 304 TRP A N 1
ATOM 2416 C CA . TRP A 1 304 ? 10.114 6.170 6.594 1.00 95.00 304 TRP A CA 1
ATOM 2417 C C . TRP A 1 304 ? 9.929 6.113 5.074 1.00 95.00 304 TRP A C 1
ATOM 2419 O O . TRP A 1 304 ? 10.170 7.102 4.381 1.00 95.00 304 TRP A O 1
ATOM 2429 N N . GLY A 1 305 ? 9.431 4.991 4.547 1.00 95.12 305 GLY A N 1
ATOM 2430 C CA . GLY A 1 305 ? 9.120 4.810 3.134 1.00 95.12 305 GLY A CA 1
ATOM 2431 C C . GLY A 1 305 ? 8.064 5.787 2.620 1.00 95.12 305 GLY A C 1
ATOM 2432 O O . GLY A 1 305 ? 8.277 6.395 1.569 1.00 95.12 305 GLY A O 1
ATOM 2433 N N . ILE A 1 306 ? 6.985 6.023 3.376 1.00 94.88 306 ILE A N 1
ATOM 2434 C CA . ILE A 1 306 ? 5.950 7.014 3.037 1.00 94.88 306 ILE A CA 1
ATOM 2435 C C . ILE A 1 306 ? 6.576 8.407 2.945 1.00 94.88 306 ILE A C 1
ATOM 2437 O O . ILE A 1 306 ? 6.410 9.099 1.937 1.00 94.88 306 ILE A O 1
ATOM 2441 N N . GLN A 1 307 ? 7.336 8.815 3.965 1.00 93.69 307 GLN A N 1
ATOM 2442 C CA . GLN A 1 307 ? 8.002 10.120 3.990 1.00 93.69 307 GLN A CA 1
ATOM 2443 C C . GLN A 1 307 ? 9.004 10.263 2.835 1.00 93.69 307 GLN A C 1
ATOM 2445 O O . GLN A 1 307 ? 9.083 11.306 2.174 1.00 93.69 307 GLN A O 1
ATOM 2450 N N . ARG A 1 308 ? 9.757 9.199 2.538 1.00 93.75 308 ARG A N 1
ATOM 2451 C CA . ARG A 1 308 ? 10.744 9.197 1.461 1.00 93.75 308 ARG A CA 1
ATOM 2452 C C . ARG A 1 308 ? 10.078 9.275 0.088 1.00 93.75 308 ARG A C 1
ATOM 2454 O O . ARG A 1 308 ? 10.522 10.045 -0.757 1.00 93.75 308 ARG A O 1
ATOM 2461 N N . LEU A 1 309 ? 8.993 8.544 -0.143 1.00 94.69 309 LEU A N 1
ATOM 2462 C CA . LEU A 1 309 ? 8.227 8.621 -1.390 1.00 94.69 309 LEU A CA 1
ATOM 2463 C C . LEU A 1 309 ? 7.554 9.993 -1.548 1.00 94.69 309 LEU A C 1
ATOM 2465 O O . LEU A 1 309 ? 7.603 10.572 -2.635 1.00 94.69 309 LEU A O 1
ATOM 2469 N N . GLY A 1 310 ? 7.017 10.554 -0.460 1.00 91.19 310 GLY A N 1
ATOM 2470 C CA . GLY A 1 310 ? 6.439 11.899 -0.427 1.00 91.19 310 GLY A CA 1
ATOM 2471 C C . GLY A 1 310 ? 7.456 12.992 -0.768 1.00 91.19 310 GLY A C 1
ATOM 2472 O O . GLY A 1 310 ? 7.199 13.824 -1.636 1.00 91.19 310 GLY A O 1
ATOM 2473 N N . SER A 1 311 ? 8.656 12.943 -0.176 1.00 90.19 311 SER A N 1
ATOM 2474 C CA . SER A 1 311 ? 9.746 13.885 -0.492 1.00 90.19 311 SER A CA 1
ATOM 2475 C C . SER A 1 311 ? 10.219 13.819 -1.948 1.00 90.19 311 SER A C 1
ATOM 2477 O O . SER A 1 311 ? 10.635 14.833 -2.509 1.00 90.19 311 SER A O 1
ATOM 2479 N N . MET A 1 312 ? 10.119 12.648 -2.583 1.00 89.94 312 MET A N 1
ATOM 2480 C CA . MET A 1 312 ? 10.405 12.463 -4.009 1.00 89.94 312 MET A CA 1
ATOM 2481 C C . MET A 1 312 ? 9.225 12.825 -4.922 1.00 89.94 312 MET A C 1
ATOM 2483 O O . MET A 1 312 ? 9.360 12.737 -6.143 1.00 89.94 312 MET A O 1
ATOM 2487 N N . LYS A 1 313 ? 8.074 13.214 -4.355 1.00 90.38 313 LYS A N 1
ATOM 2488 C CA . LYS A 1 313 ? 6.811 13.441 -5.077 1.00 90.38 313 LYS A CA 1
ATOM 2489 C C . LYS A 1 313 ? 6.427 12.240 -5.944 1.00 90.38 313 LYS A C 1
ATOM 2491 O O . LYS A 1 313 ? 6.001 12.390 -7.090 1.00 90.38 313 LYS A O 1
ATOM 2496 N N . ALA A 1 314 ? 6.633 11.038 -5.406 1.00 93.50 314 ALA A N 1
ATOM 2497 C CA . ALA A 1 314 ? 6.278 9.808 -6.088 1.00 93.50 314 ALA A CA 1
ATOM 2498 C C . ALA A 1 314 ? 4.759 9.780 -6.359 1.00 93.50 314 ALA A C 1
ATOM 2500 O O . ALA A 1 314 ? 3.981 10.088 -5.457 1.00 93.50 314 ALA A O 1
ATOM 2501 N N . PRO A 1 315 ? 4.308 9.382 -7.564 1.00 93.31 315 PRO A N 1
ATOM 2502 C CA . PRO A 1 315 ? 2.880 9.260 -7.872 1.00 93.31 315 PRO A CA 1
ATOM 2503 C C . PRO A 1 315 ? 2.177 8.123 -7.115 1.00 93.31 315 PRO A C 1
ATOM 2505 O O . PRO A 1 315 ? 0.964 7.995 -7.218 1.00 93.31 315 PRO A O 1
ATOM 2508 N N . LEU A 1 316 ? 2.931 7.280 -6.407 1.00 94.69 316 LEU A N 1
ATOM 2509 C CA . LEU A 1 316 ? 2.436 6.165 -5.611 1.00 94.69 316 LEU A CA 1
ATOM 2510 C C . LEU A 1 316 ? 3.246 6.093 -4.317 1.00 94.69 316 LEU A C 1
ATOM 2512 O O . LEU A 1 316 ? 4.479 6.113 -4.350 1.00 94.69 316 LEU A O 1
ATOM 2516 N N . VAL A 1 317 ? 2.542 5.984 -3.195 1.00 94.56 317 VAL A N 1
ATOM 2517 C CA . VAL A 1 317 ? 3.113 5.808 -1.854 1.00 94.56 317 VAL A CA 1
ATOM 2518 C C . VAL A 1 317 ? 2.766 4.420 -1.326 1.00 94.56 317 VAL A C 1
ATOM 2520 O O . VAL A 1 317 ? 1.768 3.837 -1.736 1.00 94.56 317 VAL A O 1
ATOM 2523 N N . ASN A 1 318 ? 3.571 3.871 -0.421 1.00 95.19 318 ASN A N 1
ATOM 2524 C CA . ASN A 1 318 ? 3.382 2.535 0.151 1.00 95.19 318 ASN A CA 1
ATOM 2525 C C . ASN A 1 318 ? 2.385 2.503 1.325 1.00 95.19 318 ASN A C 1
ATOM 2527 O O . ASN A 1 318 ? 2.619 1.777 2.283 1.00 95.19 318 ASN A O 1
ATOM 2531 N N . ALA A 1 319 ? 1.279 3.255 1.254 1.00 96.00 319 ALA A N 1
ATOM 2532 C CA . ALA A 1 319 ? 0.214 3.293 2.271 1.00 96.00 319 ALA A CA 1
ATOM 2533 C C . ALA A 1 319 ? -0.696 2.047 2.195 1.00 96.00 319 ALA A C 1
ATOM 2535 O O . ALA A 1 319 ? -1.842 2.108 1.755 1.00 96.00 319 ALA A O 1
ATOM 2536 N N . LEU A 1 320 ? -0.139 0.882 2.532 1.00 97.69 320 LEU A N 1
ATOM 2537 C CA . LEU A 1 320 ? -0.764 -0.434 2.349 1.00 97.69 320 LEU A CA 1
ATOM 2538 C C . LEU A 1 320 ? -2.062 -0.597 3.154 1.00 97.69 320 LEU A C 1
ATOM 2540 O O . LEU A 1 320 ? -3.014 -1.222 2.687 1.00 97.69 320 LEU A O 1
ATOM 2544 N N . ASP A 1 321 ? -2.106 -0.021 4.347 1.00 97.56 321 ASP A N 1
ATOM 2545 C CA . ASP A 1 321 ? -3.282 0.067 5.206 1.00 97.56 321 ASP A CA 1
ATOM 2546 C C . ASP A 1 321 ? -4.397 0.881 4.541 1.00 97.56 321 ASP A C 1
ATOM 2548 O O . ASP A 1 321 ? -5.480 0.330 4.330 1.00 97.56 321 ASP A O 1
ATOM 2552 N N . ALA A 1 322 ? -4.111 2.102 4.073 1.00 97.69 322 ALA A N 1
ATOM 2553 C CA . ALA A 1 322 ? -5.071 2.910 3.321 1.00 97.69 322 ALA A CA 1
ATOM 2554 C C . ALA A 1 322 ? -5.635 2.174 2.096 1.00 97.69 322 ALA A C 1
ATOM 2556 O O . ALA A 1 322 ? -6.845 2.152 1.862 1.00 97.69 322 ALA A O 1
ATOM 2557 N N . MET A 1 323 ? -4.762 1.517 1.322 1.00 98.25 323 MET A N 1
ATOM 2558 C CA . MET A 1 323 ? -5.164 0.732 0.148 1.00 98.25 323 MET A CA 1
ATOM 2559 C C . MET A 1 323 ? -6.142 -0.383 0.528 1.00 98.25 323 MET A C 1
ATOM 2561 O O . MET A 1 323 ? -7.129 -0.617 -0.173 1.00 98.25 323 MET A O 1
ATOM 2565 N N . THR A 1 324 ? -5.888 -1.050 1.653 1.00 98.38 324 THR A N 1
ATOM 2566 C CA . THR A 1 324 ? -6.722 -2.149 2.155 1.00 98.38 324 THR A CA 1
ATOM 2567 C C . THR A 1 324 ? -8.056 -1.636 2.697 1.00 98.38 324 THR A C 1
ATOM 2569 O O . THR A 1 324 ? -9.097 -2.228 2.415 1.00 98.38 324 THR A O 1
ATOM 2572 N N . VAL A 1 325 ? -8.064 -0.496 3.398 1.00 98.25 325 VAL A N 1
ATOM 2573 C CA . VAL A 1 325 ? -9.296 0.185 3.832 1.00 98.25 325 VAL A CA 1
ATOM 2574 C C . VAL A 1 325 ? -10.141 0.587 2.621 1.00 98.25 325 VAL A C 1
ATOM 2576 O O . VAL A 1 325 ? -11.339 0.306 2.586 1.00 98.25 325 VAL A O 1
ATOM 2579 N N . ALA A 1 326 ? -9.528 1.159 1.578 1.00 97.94 326 ALA A N 1
ATOM 2580 C CA . ALA A 1 326 ? -10.229 1.499 0.341 1.00 97.94 326 ALA A CA 1
ATOM 2581 C C . ALA A 1 326 ? -10.864 0.268 -0.326 1.00 97.94 326 ALA A C 1
ATOM 2583 O O . ALA A 1 326 ? -11.960 0.368 -0.880 1.00 97.94 326 ALA A O 1
ATOM 2584 N N . ALA A 1 327 ? -10.189 -0.883 -0.287 1.00 98.12 327 ALA A N 1
ATOM 2585 C CA . ALA A 1 327 ? -10.706 -2.136 -0.830 1.00 98.12 327 ALA A CA 1
ATOM 2586 C C . ALA A 1 327 ? -11.895 -2.674 -0.029 1.00 98.12 327 ALA A C 1
ATOM 2588 O O . ALA A 1 327 ? -12.930 -2.977 -0.617 1.00 98.12 327 ALA A O 1
ATOM 2589 N N . PHE A 1 328 ? -11.798 -2.695 1.302 1.00 98.19 328 PHE A N 1
ATOM 2590 C CA . PHE A 1 328 ? -12.913 -3.064 2.175 1.00 98.19 328 PHE A CA 1
ATOM 2591 C C . PHE A 1 328 ? -14.157 -2.196 1.925 1.00 98.19 328 PHE A C 1
ATOM 2593 O O . PHE A 1 328 ? -15.270 -2.713 1.795 1.00 98.19 328 PHE A O 1
ATOM 2600 N N . LEU A 1 329 ? -13.975 -0.875 1.809 1.00 96.44 329 LEU A N 1
ATOM 2601 C CA . LEU A 1 329 ? -15.072 0.053 1.528 1.00 96.44 329 LEU A CA 1
ATOM 2602 C C . LEU A 1 329 ? -15.682 -0.196 0.142 1.00 96.44 329 LEU A C 1
ATOM 2604 O O . LEU A 1 329 ? -16.906 -0.244 0.027 1.00 96.44 329 LEU A O 1
ATOM 2608 N N . ARG A 1 330 ? -14.855 -0.431 -0.888 1.00 95.81 330 ARG A N 1
ATOM 2609 C CA . ARG A 1 330 ? -15.331 -0.771 -2.240 1.00 95.81 330 ARG A CA 1
ATOM 2610 C C . ARG A 1 330 ? -16.130 -2.070 -2.276 1.00 95.81 330 ARG A C 1
ATOM 2612 O O . ARG A 1 330 ? -17.208 -2.081 -2.863 1.00 95.81 330 ARG A O 1
ATOM 2619 N N . GLU A 1 331 ? -15.626 -3.134 -1.655 1.00 95.81 331 GLU A N 1
ATOM 2620 C CA . GLU A 1 331 ? -16.320 -4.428 -1.558 1.00 95.81 331 GLU A CA 1
ATOM 2621 C C . GLU A 1 331 ? -17.636 -4.304 -0.776 1.00 95.81 331 GLU A C 1
ATOM 2623 O O . GLU A 1 331 ? -18.612 -4.986 -1.073 1.00 95.81 331 GLU A O 1
ATOM 2628 N N . SER A 1 332 ? -17.702 -3.361 0.167 1.00 95.00 332 SER A N 1
ATOM 2629 C CA . SER A 1 332 ? -18.927 -2.988 0.889 1.00 95.00 332 SER A CA 1
ATOM 2630 C C . SER A 1 332 ? -19.861 -2.061 0.088 1.00 95.00 332 SER A C 1
ATOM 2632 O O . SER A 1 332 ? -20.815 -1.509 0.633 1.00 95.00 332 SER A O 1
ATOM 2634 N N . GLY A 1 333 ? -19.582 -1.826 -1.200 1.00 92.38 333 GLY A N 1
ATOM 2635 C CA . GLY A 1 333 ? -20.388 -0.974 -2.078 1.00 92.38 333 GLY A CA 1
ATOM 2636 C C . GLY A 1 333 ? -20.254 0.530 -1.815 1.00 92.38 333 GLY A C 1
ATOM 2637 O O . GLY A 1 333 ? -21.078 1.310 -2.295 1.00 92.38 333 GLY A O 1
ATOM 2638 N N . ARG A 1 334 ? -19.232 0.965 -1.069 1.00 90.75 334 ARG A N 1
ATOM 2639 C CA . ARG A 1 334 ? -19.010 2.373 -0.720 1.00 90.75 334 ARG A CA 1
ATOM 2640 C C . ARG A 1 334 ? -17.886 2.978 -1.547 1.00 90.75 334 ARG A C 1
ATOM 2642 O O . ARG A 1 334 ? -16.781 2.450 -1.635 1.00 90.75 334 ARG A O 1
ATOM 2649 N N . SER A 1 335 ? -18.162 4.146 -2.115 1.00 90.06 335 SER A N 1
ATOM 2650 C CA . SER A 1 335 ? -17.109 5.009 -2.650 1.00 90.06 335 SER A CA 1
ATOM 2651 C C . SER A 1 335 ? -16.459 5.771 -1.501 1.00 90.06 335 SER A C 1
ATOM 2653 O O . SER A 1 335 ? -17.152 6.206 -0.589 1.00 90.06 335 SER A O 1
ATOM 2655 N N . ALA A 1 336 ? -15.145 5.949 -1.535 1.00 93.56 336 ALA A N 1
ATOM 2656 C CA . ALA A 1 336 ? -14.430 6.720 -0.530 1.00 93.56 336 ALA A CA 1
ATOM 2657 C C . ALA A 1 336 ? -13.220 7.413 -1.154 1.00 93.56 336 ALA A C 1
ATOM 2659 O O . ALA A 1 336 ? -12.673 6.956 -2.159 1.00 93.56 336 ALA A O 1
ATOM 2660 N N . SER A 1 337 ? -12.812 8.517 -0.545 1.00 94.00 337 SER A N 1
ATOM 2661 C CA . SER A 1 337 ? -11.567 9.217 -0.851 1.00 94.00 337 SER A CA 1
ATOM 2662 C C . SER A 1 337 ? -10.840 9.530 0.442 1.00 94.00 337 SER A C 1
ATOM 2664 O O . SER A 1 337 ? -11.502 9.828 1.440 1.00 94.00 337 SER A O 1
ATOM 2666 N N . TYR A 1 338 ? -9.512 9.530 0.406 1.00 95.94 338 TYR A N 1
ATOM 2667 C CA . TYR A 1 338 ? -8.704 9.871 1.565 1.00 95.94 338 TYR A CA 1
ATOM 2668 C C . TYR A 1 338 ? -7.570 10.830 1.222 1.00 95.94 338 TYR A C 1
ATOM 2670 O O . TYR A 1 338 ? -7.114 10.901 0.077 1.00 95.94 338 TYR A O 1
ATOM 2678 N N . THR A 1 339 ? -7.115 11.564 2.231 1.00 94.38 339 THR A N 1
ATOM 2679 C CA . THR A 1 339 ? -5.868 12.326 2.186 1.00 94.38 339 THR A CA 1
ATOM 2680 C C . THR A 1 339 ? -4.922 11.820 3.256 1.00 94.38 339 THR A C 1
ATOM 2682 O O . THR A 1 339 ? -5.326 11.618 4.396 1.00 94.38 339 THR A O 1
ATOM 2685 N N . LEU A 1 340 ? -3.663 11.628 2.872 1.00 94.19 340 LEU A N 1
ATOM 2686 C CA . LEU A 1 340 ? -2.602 11.122 3.732 1.00 94.19 340 LEU A CA 1
ATOM 2687 C C . LEU A 1 340 ? -1.732 12.283 4.215 1.00 94.19 340 LEU A C 1
ATOM 2689 O O . LEU A 1 340 ? -1.226 13.056 3.395 1.00 94.19 340 LEU A O 1
ATOM 2693 N N . SER A 1 341 ? -1.503 12.370 5.519 1.00 92.38 341 SER A N 1
ATOM 2694 C CA . SER A 1 341 ? -0.515 13.264 6.113 1.00 92.38 341 SER A CA 1
ATOM 2695 C C . SER A 1 341 ? 0.396 12.496 7.073 1.00 92.38 341 SER A C 1
ATOM 2697 O O . SER A 1 341 ? 0.062 11.417 7.562 1.00 92.38 341 SER A O 1
ATOM 2699 N N . VAL A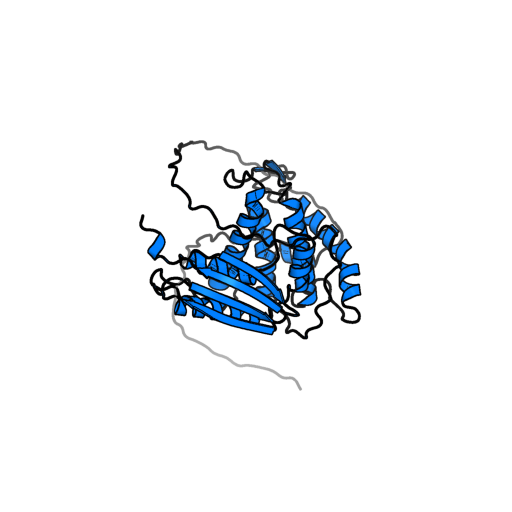 1 342 ? 1.601 13.019 7.291 1.00 90.69 342 VAL A N 1
ATOM 2700 C CA . VAL A 1 342 ? 2.572 12.431 8.217 1.00 90.69 342 VAL A CA 1
ATOM 2701 C C . VAL A 1 342 ? 2.818 13.428 9.336 1.00 90.69 342 VAL A C 1
ATOM 2703 O O . VAL A 1 342 ? 3.251 14.550 9.072 1.00 90.69 342 VAL A O 1
ATOM 2706 N N . GLU A 1 343 ? 2.564 13.016 10.576 1.00 85.88 343 GLU A N 1
ATOM 2707 C CA . GLU A 1 343 ? 2.715 13.857 11.762 1.00 85.88 343 GLU A CA 1
ATOM 2708 C C . GLU A 1 343 ? 3.602 13.154 12.797 1.00 85.88 343 GLU A C 1
ATOM 2710 O O . GLU A 1 343 ? 3.234 12.136 13.389 1.00 85.88 343 GLU A O 1
ATOM 2715 N N . GLY A 1 344 ? 4.796 13.705 13.034 1.00 84.44 344 GLY A N 1
ATOM 2716 C CA . GLY A 1 344 ? 5.760 13.140 13.977 1.00 84.44 344 GLY A CA 1
ATOM 2717 C C . GLY A 1 344 ? 6.113 11.688 13.641 1.00 84.44 344 GLY A C 1
ATOM 2718 O O . GLY A 1 344 ? 6.648 11.405 12.572 1.00 84.44 344 GLY A O 1
ATOM 2719 N N . ASN A 1 345 ? 5.797 10.772 14.561 1.00 86.62 345 ASN A N 1
ATOM 2720 C CA . ASN A 1 345 ? 6.031 9.331 14.413 1.00 86.62 345 ASN A CA 1
ATOM 2721 C C . ASN A 1 345 ? 4.800 8.566 13.900 1.00 86.62 345 ASN A C 1
ATOM 2723 O O . ASN A 1 345 ? 4.722 7.350 14.078 1.00 86.62 345 ASN A O 1
ATOM 2727 N N . GLY A 1 346 ? 3.813 9.253 13.329 1.00 91.12 346 GLY A N 1
ATOM 2728 C CA . GLY A 1 346 ? 2.566 8.646 12.889 1.00 91.12 346 GLY A CA 1
ATOM 2729 C C . GLY A 1 346 ? 2.140 9.074 11.496 1.00 91.12 346 GLY A C 1
ATOM 2730 O O . GLY A 1 346 ? 2.672 10.014 10.904 1.00 91.12 346 GLY A O 1
ATOM 2731 N N . VAL A 1 347 ? 1.153 8.350 10.992 1.00 93.88 347 VAL A N 1
ATOM 2732 C CA . VAL A 1 347 ? 0.455 8.636 9.744 1.00 93.88 347 VAL A CA 1
ATOM 2733 C C . VAL A 1 347 ? -0.991 8.941 10.092 1.00 93.88 347 VAL A C 1
ATOM 2735 O O . VAL A 1 347 ? -1.592 8.244 10.912 1.00 93.88 347 VAL A O 1
ATOM 2738 N N . GLU A 1 348 ? -1.530 9.993 9.492 1.00 96.06 348 GLU A N 1
ATOM 2739 C CA . GLU A 1 348 ? -2.928 10.369 9.629 1.00 96.06 348 GLU A CA 1
ATOM 2740 C C . GLU A 1 348 ? -3.613 10.325 8.264 1.00 96.06 348 GLU A C 1
ATOM 2742 O O . GLU A 1 348 ? -3.097 10.830 7.264 1.00 96.06 348 GLU A O 1
ATOM 2747 N N . GLU A 1 349 ? -4.780 9.697 8.229 1.00 96.31 349 GLU A N 1
ATOM 2748 C CA . GLU A 1 349 ? -5.594 9.533 7.036 1.00 96.31 349 GLU A CA 1
ATOM 2749 C C . GLU A 1 349 ? -6.964 10.146 7.282 1.00 96.31 349 GLU A C 1
ATOM 2751 O O . GLU A 1 349 ? -7.724 9.681 8.134 1.00 96.31 349 GLU A O 1
ATOM 2756 N N . GLU A 1 350 ? -7.308 11.173 6.518 1.00 96.19 350 GLU A N 1
ATOM 2757 C CA . GLU A 1 350 ? -8.641 11.765 6.571 1.00 96.19 350 GLU A CA 1
ATOM 2758 C C . GLU A 1 350 ? -9.503 11.159 5.471 1.00 96.19 350 GLU A C 1
ATOM 2760 O O . GLU A 1 350 ? -9.260 11.382 4.285 1.00 96.19 350 GLU A O 1
ATOM 2765 N N . TRP A 1 351 ? -10.526 10.405 5.860 1.00 96.62 351 TRP A N 1
ATOM 2766 C CA . TRP A 1 351 ? -11.422 9.704 4.951 1.00 96.62 351 TRP A CA 1
ATOM 2767 C C . TRP A 1 351 ? -12.748 10.437 4.800 1.00 96.62 351 TRP A C 1
ATOM 2769 O O . TRP A 1 351 ? -13.333 10.933 5.763 1.00 96.62 351 TRP A O 1
ATOM 2779 N N . THR A 1 352 ? -13.262 10.463 3.572 1.00 94.94 352 THR A N 1
ATOM 2780 C CA . THR A 1 352 ? -14.594 10.974 3.243 1.00 94.94 352 THR A CA 1
ATOM 2781 C C . THR A 1 352 ? -15.369 9.922 2.457 1.00 94.94 352 THR A C 1
ATOM 2783 O O . THR A 1 352 ? -14.926 9.480 1.396 1.00 94.94 352 THR A O 1
ATOM 2786 N N . ILE A 1 353 ? -16.549 9.561 2.964 1.00 92.44 353 ILE A N 1
ATOM 2787 C CA . ILE A 1 353 ? -17.543 8.727 2.284 1.00 92.44 353 ILE A CA 1
ATOM 2788 C C . ILE A 1 353 ? -18.689 9.652 1.841 1.00 92.44 353 ILE A C 1
ATOM 2790 O O . ILE A 1 353 ? -19.323 10.272 2.703 1.00 92.44 353 ILE A O 1
ATOM 2794 N N . PRO A 1 354 ? -18.956 9.789 0.527 1.00 88.25 354 PRO A N 1
ATOM 2795 C CA . PRO A 1 354 ? -20.028 10.633 0.030 1.00 88.25 354 PRO A CA 1
ATOM 2796 C C . PRO A 1 354 ? -21.386 10.083 0.464 1.00 88.25 354 PRO A C 1
ATOM 2798 O O . PRO A 1 354 ? -21.591 8.872 0.561 1.00 88.25 354 PRO A O 1
ATOM 2801 N N . SER A 1 355 ? -22.320 10.993 0.714 1.00 78.75 355 SER A N 1
ATOM 2802 C CA . SER A 1 355 ? -23.685 10.649 1.081 1.00 78.75 355 SER A CA 1
ATOM 2803 C C . SER A 1 355 ? -24.419 10.027 -0.116 1.00 78.75 355 SER A C 1
ATOM 2805 O O . SER A 1 355 ? -24.288 10.477 -1.258 1.00 78.75 355 SER A O 1
ATOM 2807 N N . THR A 1 356 ? -25.205 8.975 0.119 1.00 67.50 356 THR A N 1
ATOM 2808 C CA . THR A 1 356 ? -25.992 8.306 -0.939 1.00 67.50 356 THR A CA 1
ATOM 2809 C C . THR A 1 356 ? -27.132 9.177 -1.470 1.00 67.50 356 THR A C 1
ATOM 2811 O O . THR A 1 356 ? -27.625 8.955 -2.573 1.00 67.50 356 THR A O 1
ATOM 2814 N N . SER A 1 357 ? -27.516 10.207 -0.716 1.00 55.84 357 SER A N 1
ATOM 2815 C CA . SER A 1 357 ? -28.548 11.193 -1.060 1.00 55.84 357 SER A CA 1
ATOM 2816 C C . SER A 1 357 ? -28.230 12.082 -2.277 1.00 55.84 357 SER A C 1
ATOM 2818 O O . SER A 1 357 ? -29.114 12.796 -2.741 1.00 55.84 357 SER A O 1
ATOM 2820 N N . GLY A 1 358 ? -27.008 12.039 -2.826 1.00 46.94 358 GLY A N 1
ATOM 2821 C CA . GLY A 1 358 ? -26.596 12.840 -3.990 1.00 46.94 358 GLY A CA 1
ATOM 2822 C C . GLY A 1 358 ? -26.603 12.130 -5.352 1.00 46.94 358 GLY A C 1
ATOM 2823 O O . GLY A 1 358 ? -26.251 12.759 -6.345 1.00 46.94 358 GLY A O 1
ATOM 2824 N N . LEU A 1 359 ? -26.958 10.839 -5.424 1.00 47.19 359 LEU A N 1
ATOM 2825 C CA . LEU A 1 359 ? -26.891 10.036 -6.663 1.00 47.19 359 LEU A CA 1
ATOM 2826 C C . LEU A 1 359 ? -28.240 9.862 -7.389 1.00 47.19 359 LEU A C 1
ATOM 2828 O O . LEU A 1 359 ? -28.307 9.140 -8.381 1.00 47.19 359 LEU A O 1
ATOM 2832 N N . SER A 1 360 ? -29.301 10.538 -6.939 1.00 35.72 360 SER A N 1
ATOM 2833 C CA . SER A 1 360 ? -30.573 10.638 -7.665 1.00 35.72 360 SER A CA 1
ATOM 2834 C C . SER A 1 360 ? -30.768 12.050 -8.228 1.00 35.72 360 SER A C 1
ATOM 2836 O O . SER A 1 360 ? -31.399 12.892 -7.586 1.00 35.72 360 SER A O 1
ATOM 2838 N N . ALA A 1 361 ? -30.221 12.310 -9.414 1.00 32.72 361 ALA A N 1
ATOM 2839 C CA . ALA A 1 361 ? -30.638 13.407 -10.288 1.00 32.72 361 ALA A CA 1
ATOM 2840 C C . ALA A 1 361 ? -30.386 13.031 -11.749 1.00 32.72 361 ALA A C 1
ATOM 2842 O O . ALA A 1 361 ? -29.226 12.675 -12.065 1.00 32.72 361 ALA A O 1
#

pLDDT: mean 76.38, std 27.72, range [23.14, 98.5]

Sequence (361 aa):
MATSLNTFLTPQARGTSKNLSSGSRSKKTRWSSTFCRCVALRSEEVRSEEPGLVDVLAVSRRPLLAALPLTLLAPKPAQAGARFDGFLPLPPPDPVKVPRKSLDQRFAVILMRAAYETADKLDFIPMDEFQVKFWKLRRNEYDPYTLQYSPIPIRQGELTDPLYFDFISYTQYALLAKEMPRGKMVFEEFCEDEQECPDRRKRVVQRDPQYSDNKQLPFAMERLIGDKIYDNLRNGFEGEEFDVPAPLPATASFEETVEGVKKLLSTFVDKGYAIRGDVKESAPSADGNGGRFVIRLEGPCNLWGIQRLGSMKAPLVNALDAMTVAAFLRESGRSASYTLSVEGNGVEEEWTIPSTSGLSA